Protein AF-A0A2S2R2B5-F1 (afdb_monomer_lite)

Organism: NCBI:txid143950

InterPro domains:
  IPR011701 Major facilitator superfamily [PF07690] (58-185)
  IPR036259 MFS transporter superfamily [G3DSA:1.20.1250.20] (30-190)
  IPR036259 MFS transporter superfamily [SSF103473] (49-190)

Secondary structure (DSSP, 8-state):
--HHHHHHHH-TTTT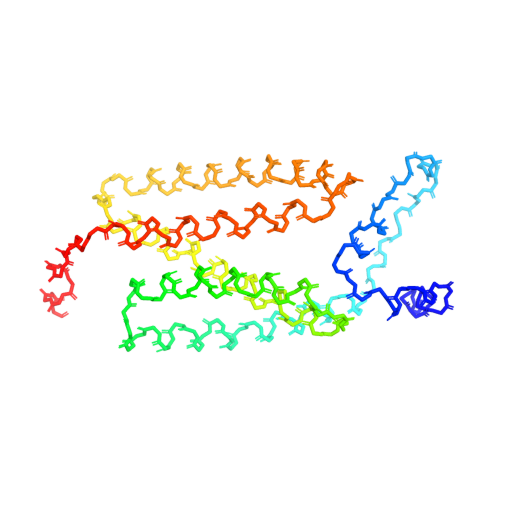S--SHHHHHHTT---GGGTT---------HHHHHHHHHHHHHHHHHHHHHHHHHHHH-HHHHHHHHHHHHHHHHHHHHH---HHHHHHHHHHHHHHHHHHHHHHHHHHHHHS-HHHHHHHHHHHHHHHHHHHHHHHHHHHHHHHH-THHHHHHHHHHHHHHHHHHHHS------SSSSS--

Foldseek 3Di:
DDVVVVCCVVPVVVQQQQAPLSVLVVPPPDPVVPPDPPPDPPDDCVVVVLVVVLVVVLVVVLVVLVVVCVVVDLLVSLLCLLVVLLVLLVVNRVTRHPVVNSNSVSNSVSSVVVSVVSVLVVVLVVDDVVCNVVVVVVVVVVVVVCVVVVVVVQNVCSVPPPVVVSVVSSVVSVVVSVVSVVPPDPPPPDDPPDDD

Sequence (196 aa):
MNRLRWYETTYPSAQNKTTMCEVLSMYKVEPNALADVRCNDDIDGSVYLNILIVGVACLPLCFIVPLYVNKLGLRFFLATCLFGSGLTAVCLYYISSSMEILAFASVFEALSSTGFGLIFCVAVELFPVEYTGLAVAIGSTFGKIGSIVGNVVVGIFIDAYCIVPIVVSCSFLLFSGFLIFTLPKTIRNDSKGNEN

Structure (mmCIF, N/CA/C/O backbone):
data_AF-A0A2S2R2B5-F1
#
_entry.id   AF-A0A2S2R2B5-F1
#
loop_
_atom_site.group_PDB
_atom_site.id
_atom_site.type_symbol
_atom_site.label_atom_id
_atom_site.label_alt_id
_atom_site.label_comp_id
_atom_site.label_asym_id
_atom_site.label_entity_id
_atom_site.label_seq_id
_atom_site.pdbx_PDB_ins_code
_atom_site.Cartn_x
_atom_site.Cartn_y
_atom_site.Cartn_z
_atom_site.occupancy
_atom_site.B_iso_or_equiv
_atom_site.auth_seq_id
_atom_site.auth_comp_id
_atom_site.auth_asym_id
_atom_site.auth_atom_id
_atom_site.pdbx_PDB_model_num
ATOM 1 N N . MET A 1 1 ? -3.432 12.272 -35.563 1.00 43.66 1 MET A N 1
ATOM 2 C CA . MET A 1 1 ? -2.866 10.942 -35.896 1.00 43.66 1 MET A CA 1
ATOM 3 C C . MET A 1 1 ? -2.384 10.315 -34.598 1.00 43.66 1 MET A C 1
ATOM 5 O O . MET A 1 1 ? -1.537 10.918 -33.954 1.00 43.66 1 MET A O 1
ATOM 9 N N . ASN A 1 2 ? -2.963 9.176 -34.195 1.00 36.06 2 ASN A N 1
ATOM 10 C CA . ASN A 1 2 ? -2.746 8.540 -32.885 1.00 36.06 2 ASN A CA 1
ATOM 11 C C . ASN A 1 2 ? -1.265 8.243 -32.637 1.00 36.06 2 ASN A C 1
ATOM 13 O O . ASN A 1 2 ? -0.694 7.324 -33.228 1.00 36.06 2 ASN A O 1
ATOM 17 N N . ARG A 1 3 ? -0.657 9.005 -31.726 1.00 50.97 3 ARG A N 1
ATOM 18 C CA . ARG A 1 3 ? 0.762 8.873 -31.387 1.00 50.97 3 ARG A CA 1
ATOM 19 C C . ARG A 1 3 ? 1.065 7.581 -30.625 1.00 50.97 3 ARG A C 1
ATOM 21 O O . ARG A 1 3 ? 2.170 7.069 -30.744 1.00 50.97 3 ARG A O 1
ATOM 28 N N . LEU A 1 4 ? 0.061 7.029 -29.938 1.00 50.97 4 LEU A N 1
ATOM 29 C CA . LEU A 1 4 ? 0.093 5.708 -29.303 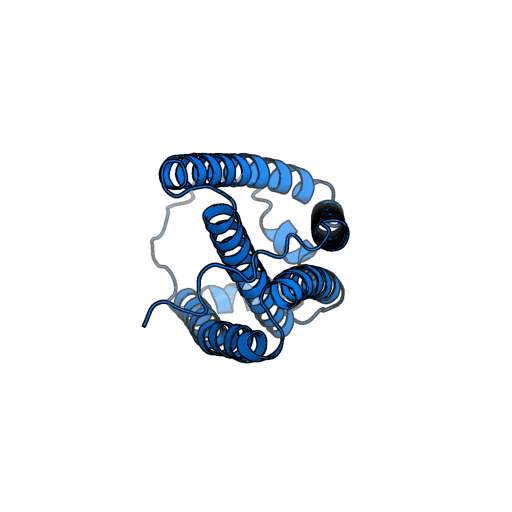1.00 50.97 4 LEU A CA 1
ATOM 30 C C . LEU A 1 4 ? 0.257 4.594 -30.340 1.00 50.97 4 LEU A C 1
ATOM 32 O O . LEU A 1 4 ? 1.154 3.775 -30.210 1.00 50.97 4 LEU A O 1
ATOM 36 N N . ARG A 1 5 ? -0.505 4.649 -31.438 1.00 47.88 5 ARG A N 1
ATOM 37 C CA . ARG A 1 5 ? -0.438 3.638 -32.500 1.00 47.88 5 ARG A CA 1
ATOM 38 C C . ARG A 1 5 ? 0.877 3.695 -33.279 1.00 47.88 5 ARG A C 1
ATOM 40 O O . ARG A 1 5 ? 1.401 2.656 -33.654 1.00 47.88 5 ARG A O 1
ATOM 47 N N . TRP A 1 6 ? 1.432 4.898 -33.470 1.00 53.59 6 TRP A N 1
ATOM 48 C CA . TRP A 1 6 ? 2.832 5.079 -33.878 1.00 53.59 6 TRP A CA 1
ATOM 49 C C . TRP A 1 6 ? 3.718 4.368 -32.867 1.00 53.59 6 TRP A C 1
ATOM 51 O O . TRP A 1 6 ? 4.358 3.399 -33.266 1.00 53.59 6 TRP A O 1
ATOM 61 N N . TYR A 1 7 ? 3.721 4.767 -31.587 1.00 54.69 7 TYR A N 1
ATOM 62 C CA . TYR A 1 7 ? 4.618 4.225 -30.550 1.00 54.69 7 TYR A CA 1
ATOM 63 C C . TYR A 1 7 ? 4.579 2.694 -30.443 1.00 54.69 7 TYR A C 1
ATOM 65 O O . TYR A 1 7 ? 5.633 2.075 -30.320 1.00 54.69 7 TYR A O 1
ATOM 73 N N . GLU A 1 8 ? 3.403 2.085 -30.595 1.00 52.00 8 GLU A N 1
ATOM 74 C CA . GLU A 1 8 ? 3.214 0.631 -30.671 1.00 52.00 8 GLU A CA 1
ATOM 75 C C . GLU A 1 8 ? 3.849 0.001 -31.927 1.00 52.00 8 GLU A C 1
ATOM 77 O O . GLU A 1 8 ? 4.388 -1.099 -31.849 1.00 52.00 8 GLU A O 1
ATOM 82 N N . THR A 1 9 ? 3.831 0.688 -33.078 1.00 51.78 9 THR A N 1
ATOM 83 C CA . THR A 1 9 ? 4.426 0.202 -34.344 1.00 51.78 9 THR A CA 1
ATOM 84 C C . THR A 1 9 ? 5.940 0.390 -34.467 1.00 51.78 9 THR A C 1
ATOM 86 O O . THR A 1 9 ? 6.591 -0.411 -35.132 1.00 51.78 9 THR A O 1
ATOM 89 N N . THR A 1 10 ? 6.527 1.407 -33.834 1.00 49.84 10 THR A N 1
ATOM 90 C CA . THR A 1 10 ? 7.977 1.684 -33.938 1.00 49.84 10 THR A CA 1
ATOM 91 C C . THR A 1 10 ? 8.763 1.130 -32.742 1.00 49.84 10 THR A C 1
ATOM 93 O O . THR A 1 10 ? 9.954 0.862 -32.877 1.00 49.84 10 THR A O 1
ATOM 96 N N . TYR A 1 11 ? 8.115 0.894 -31.592 1.00 48.94 11 TYR A N 1
ATOM 97 C CA . TYR A 1 11 ? 8.682 0.146 -30.464 1.00 48.94 11 TYR A CA 1
ATOM 98 C C . TYR A 1 11 ? 7.884 -1.150 -30.241 1.00 48.94 11 TYR A C 1
ATOM 100 O O . TYR A 1 11 ? 7.071 -1.225 -29.319 1.00 48.94 11 TYR A O 1
ATOM 108 N N . PRO A 1 12 ? 8.135 -2.215 -31.028 1.00 39.12 12 PRO A N 1
ATOM 109 C CA . PRO A 1 12 ? 7.486 -3.518 -30.840 1.00 39.12 12 PRO A CA 1
ATOM 110 C C . PRO A 1 12 ? 7.792 -4.168 -29.476 1.00 39.12 12 PRO A C 1
ATOM 112 O O . PRO A 1 12 ? 7.149 -5.143 -29.098 1.00 39.12 12 PRO A O 1
ATOM 115 N N . SER A 1 13 ? 8.731 -3.618 -28.694 1.00 43.19 13 SER A N 1
ATOM 116 C CA . SER A 1 13 ? 8.948 -4.012 -27.299 1.00 43.19 13 SER A CA 1
ATOM 117 C C . SER A 1 13 ? 7.900 -3.447 -26.333 1.00 43.19 13 SER A C 1
ATOM 119 O O . SER A 1 13 ? 7.776 -3.980 -25.245 1.00 43.19 13 SER A O 1
ATOM 121 N N . ALA A 1 14 ? 7.113 -2.423 -26.687 1.00 45.69 14 ALA A N 1
ATOM 122 C CA . ALA A 1 14 ? 6.073 -1.870 -25.807 1.00 45.69 14 ALA A CA 1
ATOM 123 C C . ALA A 1 14 ? 4.765 -2.681 -25.809 1.00 45.69 14 ALA A C 1
ATOM 125 O O . ALA A 1 14 ? 4.028 -2.649 -24.831 1.00 45.69 14 ALA A O 1
ATOM 126 N N . GLN A 1 15 ? 4.508 -3.448 -26.871 1.00 42.72 15 GLN A N 1
ATOM 127 C CA . GLN A 1 15 ? 3.397 -4.410 -26.948 1.00 42.72 15 GLN A CA 1
ATOM 128 C C . GLN A 1 15 ? 3.714 -5.731 -26.222 1.00 42.72 15 GLN A C 1
ATOM 130 O O . GLN A 1 15 ? 2.808 -6.414 -25.761 1.00 42.72 15 GLN A O 1
ATOM 135 N N . 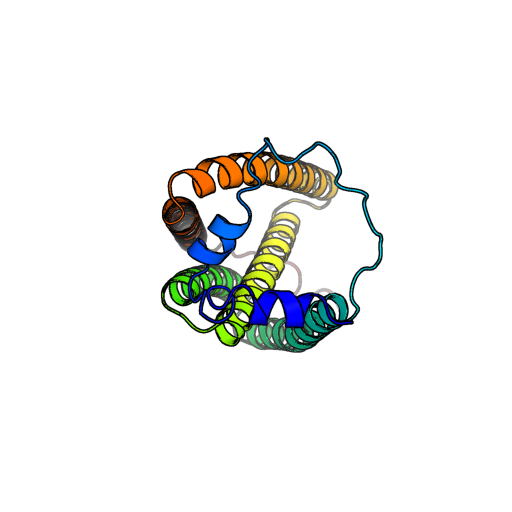ASN A 1 16 ? 5.006 -6.057 -26.086 1.00 45.12 16 ASN A N 1
ATOM 136 C CA . ASN A 1 16 ? 5.532 -7.236 -25.387 1.00 45.12 16 ASN A CA 1
ATOM 137 C C . ASN A 1 16 ? 6.197 -6.885 -24.042 1.00 45.12 16 ASN A C 1
ATOM 139 O O . ASN A 1 16 ? 6.953 -7.690 -23.501 1.00 45.12 16 ASN A O 1
ATOM 143 N N . LYS A 1 17 ? 5.939 -5.691 -23.490 1.00 48.88 17 LYS A N 1
ATOM 144 C CA . LYS A 1 17 ? 6.425 -5.287 -22.161 1.00 48.88 17 LYS A CA 1
ATOM 145 C C . LYS A 1 17 ? 5.517 -5.871 -21.105 1.00 48.88 17 LYS A C 1
ATOM 147 O O . LYS A 1 17 ? 4.596 -5.243 -20.592 1.00 48.88 17 LYS A O 1
ATOM 152 N N . THR A 1 18 ? 5.767 -7.140 -20.859 1.00 52.44 18 THR A N 1
ATOM 153 C CA . THR A 1 18 ? 4.912 -8.007 -20.075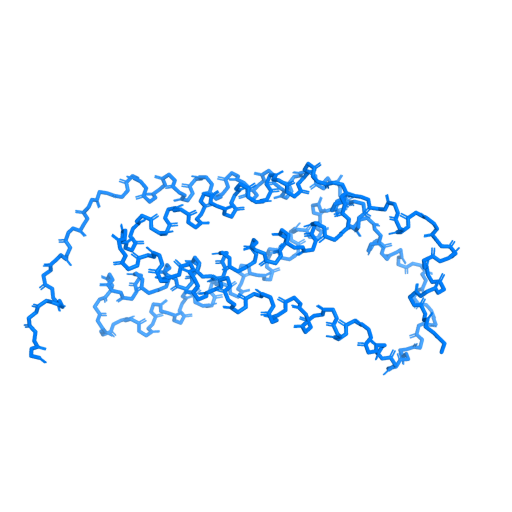 1.00 52.44 18 THR A CA 1
ATOM 154 C C . THR A 1 18 ? 5.115 -7.842 -18.573 1.00 52.44 18 THR A C 1
ATOM 156 O O . THR A 1 18 ? 4.294 -8.313 -17.806 1.00 52.44 18 THR A O 1
ATOM 159 N N . THR A 1 19 ? 6.148 -7.135 -18.106 1.00 57.72 19 THR A N 1
ATOM 160 C CA . THR A 1 19 ? 6.420 -7.011 -16.665 1.00 57.72 19 THR A CA 1
ATOM 161 C C . THR A 1 19 ? 6.346 -5.568 -16.175 1.00 57.72 19 THR A C 1
ATOM 163 O O . THR A 1 19 ? 6.836 -4.645 -16.830 1.00 57.72 19 THR A O 1
ATOM 166 N N . MET A 1 20 ? 5.779 -5.366 -14.975 1.00 59.44 20 MET A N 1
ATOM 167 C CA . MET A 1 20 ? 5.754 -4.061 -14.293 1.00 59.44 20 MET A CA 1
ATOM 168 C C . MET A 1 20 ? 7.151 -3.420 -14.221 1.00 59.44 20 MET A C 1
ATOM 170 O O . MET A 1 20 ? 7.287 -2.214 -14.401 1.00 59.44 20 MET A O 1
ATOM 174 N N . CYS A 1 21 ? 8.199 -4.227 -14.033 1.00 60.72 21 CYS A N 1
ATOM 175 C CA . CYS A 1 21 ? 9.582 -3.753 -14.016 1.00 60.72 21 CYS A CA 1
ATOM 176 C C . CYS A 1 21 ? 10.064 -3.196 -15.347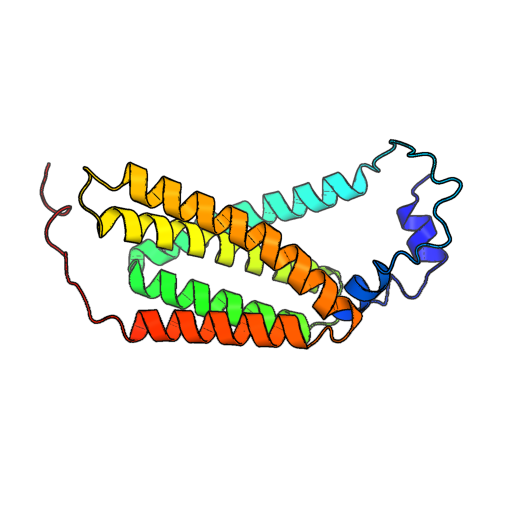 1.00 60.72 21 CYS A C 1
ATOM 178 O O . CYS A 1 21 ? 10.814 -2.221 -15.378 1.00 60.72 21 CYS A O 1
ATOM 180 N N . GLU A 1 22 ? 9.627 -3.791 -16.450 1.00 58.12 22 GLU A N 1
ATOM 181 C CA . GLU A 1 22 ? 10.038 -3.338 -17.764 1.00 58.12 22 GLU A CA 1
ATOM 182 C C . GLU A 1 22 ? 9.282 -2.071 -18.181 1.00 58.12 22 GLU A C 1
ATOM 184 O O . GLU A 1 22 ? 9.875 -1.192 -18.803 1.00 58.12 22 GLU A O 1
ATOM 189 N N . VAL A 1 23 ? 8.026 -1.911 -17.751 1.00 59.81 23 VAL A N 1
ATOM 190 C CA . VAL A 1 23 ? 7.276 -0.649 -17.886 1.00 59.81 23 VAL A CA 1
ATOM 191 C C . VAL A 1 23 ? 7.942 0.476 -17.080 1.00 59.81 23 VAL A C 1
ATOM 193 O O . VAL A 1 23 ? 8.103 1.580 -17.594 1.00 59.81 23 VAL A O 1
ATOM 196 N N . LEU A 1 24 ? 8.412 0.192 -15.860 1.00 58.34 24 LEU A N 1
ATOM 197 C CA . LEU A 1 24 ? 9.125 1.159 -15.012 1.00 58.34 24 LEU A CA 1
ATOM 198 C C . LEU A 1 24 ? 10.500 1.553 -15.583 1.00 58.34 24 LEU A C 1
ATOM 200 O O . LEU A 1 24 ? 10.887 2.716 -15.501 1.00 58.34 24 LEU A O 1
ATOM 204 N N . SER A 1 25 ? 11.211 0.626 -16.237 1.00 52.38 25 SER A N 1
ATOM 205 C CA . SER A 1 25 ? 12.501 0.911 -16.892 1.00 52.38 25 SER A CA 1
ATOM 206 C C . SER A 1 25 ? 12.394 1.836 -18.117 1.00 52.38 25 SER A C 1
ATOM 208 O O . SER A 1 25 ? 13.360 2.510 -18.468 1.00 52.38 25 SER A O 1
ATOM 210 N N . MET A 1 26 ? 11.211 1.927 -18.739 1.00 47.62 26 MET A N 1
ATOM 211 C CA . MET A 1 26 ? 10.947 2.829 -19.873 1.00 47.62 26 MET A CA 1
ATOM 212 C C . MET A 1 26 ? 10.789 4.293 -19.448 1.00 47.62 26 MET A C 1
ATOM 214 O O . MET A 1 26 ? 10.865 5.180 -20.294 1.00 47.62 26 MET A O 1
ATOM 218 N N . TYR A 1 27 ? 10.582 4.557 -18.153 1.00 50.34 27 TYR A N 1
ATOM 219 C CA . TYR A 1 27 ? 10.519 5.910 -17.594 1.00 50.34 27 TYR A CA 1
ATOM 220 C C . TYR A 1 27 ? 11.914 6.497 -17.299 1.00 50.34 27 TYR A C 1
ATOM 222 O O . TYR A 1 27 ? 12.020 7.632 -16.841 1.00 50.34 27 TYR A O 1
ATOM 230 N N . LYS A 1 28 ? 13.009 5.772 -17.578 1.00 41.00 28 LYS A N 1
ATOM 231 C CA . LYS A 1 28 ? 14.372 6.301 -17.439 1.00 41.00 28 LYS A CA 1
ATOM 232 C C . LYS A 1 28 ? 14.609 7.412 -18.469 1.00 41.00 28 LYS A C 1
ATOM 234 O O . LYS A 1 28 ? 15.114 7.182 -19.563 1.00 41.00 28 LYS A O 1
ATOM 239 N N . VAL A 1 29 ? 14.202 8.631 -18.122 1.00 47.81 29 VAL A N 1
ATOM 240 C CA . VAL A 1 29 ? 14.531 9.844 -18.864 1.00 47.81 29 VAL A CA 1
ATOM 241 C C . VAL A 1 29 ? 16.018 10.090 -18.650 1.00 47.81 29 VAL A C 1
ATOM 243 O O . VAL A 1 29 ? 16.449 10.542 -17.591 1.00 47.81 29 VAL A O 1
ATOM 246 N N . GLU A 1 30 ? 16.816 9.743 -19.655 1.00 38.34 30 GLU A N 1
ATOM 247 C CA . GLU A 1 30 ? 18.220 10.122 -19.713 1.00 38.34 30 GLU A CA 1
ATOM 248 C C . GLU A 1 30 ? 18.308 11.664 -19.755 1.00 38.34 30 GLU A C 1
ATOM 250 O O . GLU A 1 30 ? 17.699 12.291 -20.629 1.00 38.34 30 GLU A O 1
ATOM 255 N N . PRO A 1 31 ? 19.031 12.317 -18.824 1.00 47.06 31 PRO A N 1
ATOM 256 C CA . PRO A 1 31 ? 19.002 13.775 -18.652 1.00 47.06 31 PRO A CA 1
ATOM 257 C C . PRO A 1 31 ? 19.639 14.568 -19.809 1.00 47.06 31 PRO A C 1
ATOM 259 O O . PRO A 1 31 ? 19.632 15.796 -19.788 1.00 47.06 31 PRO A O 1
ATOM 262 N N . ASN A 1 32 ? 20.162 13.897 -20.839 1.00 41.62 32 ASN A N 1
ATOM 263 C CA . ASN A 1 32 ? 20.888 14.529 -21.942 1.00 41.62 32 ASN A CA 1
ATOM 264 C C . ASN A 1 32 ? 20.004 14.943 -23.136 1.00 41.62 32 ASN A C 1
ATOM 266 O O . ASN A 1 32 ? 20.516 15.525 -24.087 1.00 41.62 32 ASN A O 1
ATOM 270 N N . ALA A 1 33 ? 18.688 14.697 -23.094 1.00 48.25 33 ALA A N 1
ATOM 271 C CA . ALA A 1 33 ? 17.744 15.101 -24.149 1.00 48.25 33 ALA A CA 1
ATOM 272 C C . ALA A 1 33 ? 16.872 16.327 -23.782 1.00 48.25 33 ALA A C 1
ATOM 274 O O . ALA A 1 33 ? 15.855 16.591 -24.421 1.00 48.25 33 ALA A O 1
ATOM 275 N N . LEU A 1 34 ? 17.256 17.098 -22.758 1.00 50.97 34 LEU A N 1
ATOM 276 C CA . LEU A 1 34 ? 16.493 18.236 -22.218 1.00 50.97 34 LEU A CA 1
ATOM 277 C C . LEU A 1 34 ? 16.777 19.581 -22.920 1.00 50.97 34 LEU A C 1
ATOM 279 O O . LEU A 1 34 ? 16.820 20.617 -22.261 1.00 50.97 34 LEU A O 1
ATOM 283 N N . ALA A 1 35 ? 16.978 19.595 -24.241 1.00 44.09 35 ALA A N 1
ATOM 284 C CA . ALA A 1 35 ? 17.257 20.841 -24.972 1.00 44.09 35 ALA A CA 1
ATOM 285 C C . ALA A 1 35 ? 16.124 21.340 -25.893 1.00 44.09 35 ALA A C 1
ATOM 287 O O . ALA A 1 35 ? 16.167 22.504 -26.278 1.00 44.09 35 ALA A O 1
ATOM 288 N N . ASP A 1 36 ? 15.097 20.541 -26.224 1.00 42.16 36 ASP A N 1
ATOM 289 C CA . ASP A 1 36 ? 13.987 21.020 -27.083 1.00 42.16 36 ASP A CA 1
ATOM 290 C C . ASP A 1 36 ? 12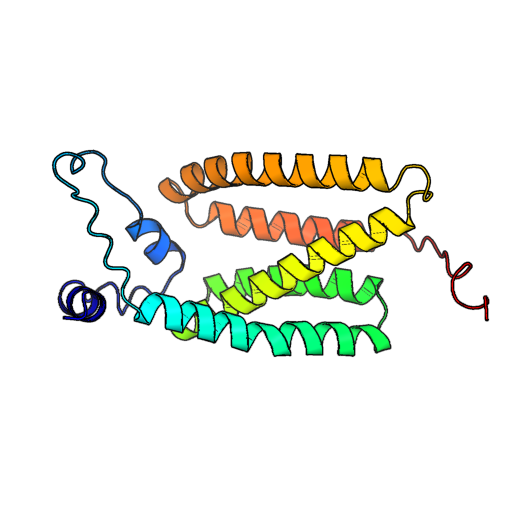.666 20.244 -26.900 1.00 42.16 36 ASP A C 1
ATOM 292 O O . ASP A 1 36 ? 11.985 19.864 -27.853 1.00 42.16 36 ASP A O 1
ATOM 296 N N . VAL A 1 37 ? 12.272 19.963 -25.654 1.00 54.75 37 VAL A N 1
ATOM 297 C CA . VAL A 1 37 ? 10.911 19.466 -25.395 1.00 54.75 37 VAL A CA 1
ATOM 298 C C . VAL A 1 37 ? 9.972 20.667 -25.310 1.00 54.75 37 VAL A C 1
ATOM 300 O O . VAL A 1 37 ? 9.668 21.179 -24.236 1.00 54.75 37 VAL A O 1
ATOM 303 N N . ARG A 1 38 ? 9.502 21.136 -26.469 1.00 43.84 38 ARG A N 1
ATOM 304 C CA . ARG A 1 38 ? 8.264 21.921 -26.558 1.00 43.84 38 ARG A CA 1
ATOM 305 C C . ARG A 1 38 ? 7.128 21.066 -25.982 1.00 43.84 38 ARG A C 1
ATOM 307 O O . ARG A 1 38 ? 6.767 20.051 -26.578 1.00 43.84 38 ARG A O 1
ATOM 314 N N . CYS A 1 39 ? 6.573 21.457 -24.833 1.00 47.09 39 CYS A N 1
ATOM 315 C CA . CYS A 1 39 ? 5.344 20.864 -24.306 1.00 47.09 39 CYS A CA 1
ATOM 316 C C . CYS A 1 39 ? 4.215 21.119 -25.311 1.00 47.09 39 CYS A C 1
ATOM 318 O O . CYS A 1 39 ? 3.735 22.242 -25.436 1.00 47.09 39 CYS A O 1
ATOM 320 N N . ASN A 1 40 ? 3.852 20.098 -26.083 1.00 46.12 40 ASN A N 1
ATOM 321 C CA . ASN A 1 40 ? 2.668 20.133 -26.928 1.00 46.12 40 ASN A CA 1
ATOM 322 C C . ASN A 1 40 ? 1.501 19.573 -26.106 1.00 46.12 40 ASN A C 1
ATOM 324 O O . ASN A 1 40 ? 1.455 18.368 -25.865 1.00 46.12 40 ASN A O 1
ATOM 328 N N . ASP A 1 41 ? 0.597 20.452 -25.670 1.00 51.00 41 ASP A N 1
ATOM 329 C CA . ASP A 1 41 ? -0.576 20.191 -24.812 1.00 51.00 41 ASP A CA 1
ATOM 330 C C . ASP A 1 41 ? -1.717 19.405 -25.505 1.00 51.00 41 ASP A C 1
ATOM 332 O O . ASP A 1 41 ? -2.890 19.556 -25.173 1.00 51.00 41 ASP A O 1
ATOM 336 N N . ASP A 1 42 ? -1.406 18.536 -26.468 1.00 47.22 42 ASP A N 1
ATOM 337 C CA . ASP A 1 42 ? -2.397 17.631 -27.065 1.00 47.22 42 ASP A CA 1
ATOM 338 C C . ASP A 1 42 ? -2.382 16.297 -26.312 1.00 47.22 42 ASP A C 1
ATOM 340 O O . ASP A 1 42 ? -1.699 15.335 -26.683 1.00 47.22 42 ASP A O 1
ATOM 344 N N . ILE A 1 43 ? -3.124 16.256 -25.203 1.00 50.38 43 ILE A N 1
ATOM 345 C CA . ILE A 1 43 ? -3.401 15.020 -24.469 1.00 50.38 43 ILE A CA 1
ATOM 346 C C . ILE A 1 43 ? -4.409 14.196 -25.282 1.00 50.38 43 ILE A C 1
ATOM 348 O O . ILE A 1 43 ? -5.583 14.544 -25.395 1.00 50.38 43 ILE A O 1
ATOM 352 N N . ASP A 1 44 ? -3.934 13.089 -25.856 1.00 54.44 44 ASP A N 1
ATOM 353 C CA . ASP A 1 44 ? -4.732 12.154 -26.653 1.00 54.44 44 ASP A CA 1
ATOM 354 C C . ASP A 1 44 ? -5.875 11.550 -25.812 1.00 54.44 44 ASP A C 1
ATOM 356 O O . ASP A 1 44 ? -5.658 10.964 -24.745 1.00 54.44 44 ASP A O 1
ATOM 360 N N . GLY A 1 45 ? -7.112 11.680 -26.303 1.00 59.78 45 GLY A N 1
ATOM 361 C CA . GLY A 1 45 ? -8.321 11.242 -25.599 1.00 59.78 45 GLY A CA 1
ATOM 362 C C . GLY A 1 45 ? -8.359 9.746 -25.259 1.00 59.78 45 GLY A C 1
ATOM 363 O O . GLY A 1 45 ? -9.128 9.343 -24.387 1.00 59.78 45 GLY A O 1
ATOM 364 N N . SER A 1 46 ? -7.512 8.911 -25.873 1.00 57.16 46 SER A N 1
ATOM 365 C CA . SER A 1 46 ? -7.446 7.480 -25.561 1.00 57.16 46 SER A CA 1
ATOM 366 C C . SER A 1 46 ? -6.874 7.202 -24.166 1.00 57.16 46 SER A C 1
ATOM 368 O O . SER A 1 46 ? -7.276 6.228 -23.532 1.00 57.16 46 SER A O 1
ATOM 370 N N . VAL A 1 47 ? -5.990 8.064 -23.647 1.00 62.16 47 VAL A N 1
ATOM 371 C CA . VAL A 1 47 ? -5.482 7.946 -22.265 1.00 62.16 47 VAL A CA 1
ATOM 372 C C . VAL A 1 47 ? -6.600 8.258 -21.274 1.00 62.16 47 VAL A C 1
ATOM 374 O O . VAL A 1 47 ? -6.797 7.532 -20.300 1.00 62.16 47 VAL A O 1
ATOM 377 N N . TYR A 1 48 ? -7.390 9.291 -21.573 1.00 68.00 48 TYR A N 1
ATOM 378 C CA . TYR A 1 48 ? -8.544 9.672 -20.768 1.00 68.00 48 TYR A CA 1
ATOM 379 C C . TYR A 1 48 ? -9.612 8.572 -20.745 1.00 68.00 48 TYR A C 1
ATOM 381 O O . TYR A 1 48 ? -10.121 8.234 -19.679 1.00 68.00 48 TYR A O 1
ATOM 389 N N . LEU A 1 49 ? -9.902 7.953 -21.896 1.00 75.31 49 LEU A N 1
ATOM 390 C CA . LEU A 1 49 ? -10.835 6.828 -21.971 1.00 75.31 49 LEU A CA 1
ATOM 391 C C . LEU A 1 49 ? -10.356 5.616 -21.172 1.00 75.31 49 LEU A C 1
ATOM 393 O O . LEU A 1 49 ? -11.171 4.987 -20.505 1.00 75.31 49 LEU A O 1
ATOM 397 N N . ASN A 1 50 ? -9.057 5.308 -21.177 1.00 70.06 50 ASN A N 1
ATOM 398 C CA . ASN A 1 50 ? -8.533 4.187 -20.396 1.00 70.06 50 ASN A CA 1
ATOM 399 C C . ASN A 1 50 ? -8.682 4.428 -18.884 1.00 70.06 50 ASN A C 1
ATOM 401 O O . ASN A 1 50 ? -9.130 3.543 -18.159 1.00 70.06 50 ASN A O 1
ATOM 405 N N . ILE A 1 51 ? -8.384 5.645 -18.417 1.00 76.50 51 ILE A N 1
ATOM 406 C CA . ILE A 1 51 ? -8.581 6.043 -17.013 1.00 76.50 51 ILE A CA 1
ATOM 407 C C . ILE A 1 51 ? -10.069 5.999 -16.644 1.00 76.50 51 ILE A C 1
ATOM 409 O O . ILE A 1 51 ? -10.425 5.520 -15.570 1.00 76.50 51 ILE A O 1
ATOM 413 N N . LEU A 1 52 ? -10.948 6.449 -17.544 1.00 82.44 52 LEU A N 1
ATOM 414 C CA . LEU A 1 52 ? -12.395 6.427 -17.336 1.00 82.44 52 LEU A CA 1
ATOM 415 C C . LEU A 1 52 ? -12.921 4.990 -17.235 1.00 82.44 52 LEU A C 1
ATOM 417 O O . LEU A 1 52 ? -13.687 4.691 -16.324 1.00 82.44 52 LEU A O 1
ATOM 421 N N . ILE A 1 53 ? -12.478 4.088 -18.114 1.00 78.56 53 ILE A N 1
ATOM 422 C CA . ILE A 1 53 ? -12.862 2.669 -18.090 1.00 78.56 53 ILE A CA 1
ATOM 423 C C . ILE A 1 53 ? -12.395 2.003 -16.792 1.00 78.56 53 ILE A C 1
ATOM 425 O O . ILE A 1 53 ? -13.190 1.329 -16.138 1.00 78.56 53 ILE A O 1
ATOM 429 N N . VAL A 1 54 ? -11.142 2.228 -16.379 1.00 76.38 54 VAL A N 1
ATOM 430 C CA . VAL A 1 54 ? -10.605 1.710 -15.109 1.00 76.38 54 VAL A CA 1
ATOM 431 C C . VAL A 1 54 ? -11.378 2.275 -13.914 1.00 76.38 54 VAL A C 1
ATOM 433 O O . VAL A 1 54 ? -11.756 1.528 -13.011 1.00 76.38 54 VAL A O 1
ATOM 436 N N . GLY A 1 55 ? -11.689 3.573 -13.930 1.00 79.06 55 GLY A N 1
ATOM 437 C CA . GLY A 1 55 ? -12.482 4.228 -12.893 1.00 79.06 55 GLY A CA 1
ATOM 438 C C . GLY A 1 55 ? -13.891 3.645 -12.777 1.00 79.06 55 GLY A C 1
ATOM 439 O O . GLY A 1 55 ? -14.322 3.295 -11.680 1.00 79.06 55 GLY A O 1
ATOM 440 N N . VAL A 1 56 ? -14.593 3.467 -13.900 1.00 85.12 56 VAL A N 1
ATOM 441 C CA . VAL A 1 56 ? -15.940 2.872 -13.931 1.00 85.12 56 VAL A CA 1
ATOM 442 C C . VAL A 1 56 ? -15.912 1.407 -13.499 1.00 85.12 56 VAL A C 1
ATOM 444 O O . VAL A 1 56 ? -16.808 0.984 -12.773 1.00 85.12 56 VAL A O 1
ATOM 447 N N . ALA A 1 57 ? -14.886 0.643 -13.882 1.00 80.00 57 ALA A N 1
ATOM 448 C CA . ALA A 1 57 ? -14.715 -0.742 -13.447 1.00 80.00 57 ALA A CA 1
ATOM 449 C C . ALA A 1 57 ? -14.461 -0.852 -11.934 1.00 80.00 57 ALA A C 1
ATOM 451 O O . ALA A 1 57 ? -14.917 -1.804 -11.303 1.00 80.00 57 ALA A O 1
ATOM 452 N N . CYS A 1 58 ? -13.798 0.141 -11.339 1.00 78.69 58 CYS A N 1
ATOM 453 C CA . CYS A 1 58 ? -13.498 0.204 -9.910 1.00 78.69 58 CYS A CA 1
ATOM 454 C C . CYS A 1 58 ? -14.743 0.456 -9.036 1.00 78.69 58 CYS A C 1
ATOM 456 O O . CYS A 1 58 ? -14.838 -0.073 -7.929 1.00 78.69 58 CYS A O 1
ATOM 458 N N . LEU A 1 59 ? -15.739 1.201 -9.531 1.00 84.56 59 LEU A N 1
ATOM 459 C CA . LEU A 1 59 ? -16.969 1.515 -8.785 1.00 84.56 59 LEU A CA 1
ATOM 460 C C . LEU A 1 59 ? -17.738 0.279 -8.267 1.00 84.56 59 LEU A C 1
ATOM 462 O O . LEU A 1 59 ? -18.012 0.222 -7.065 1.00 84.56 59 LEU A O 1
ATOM 466 N N . PRO A 1 60 ? -18.093 -0.723 -9.101 1.00 82.69 60 PRO A N 1
ATOM 467 C CA . PRO A 1 60 ? -18.813 -1.902 -8.627 1.00 82.69 60 PRO A CA 1
ATOM 468 C C . PRO A 1 60 ? -17.964 -2.756 -7.683 1.00 82.69 60 PRO A C 1
ATOM 470 O O . PRO A 1 60 ? -18.498 -3.282 -6.708 1.00 82.69 60 PRO A O 1
ATOM 473 N N . LEU A 1 61 ? -16.651 -2.857 -7.924 1.00 76.00 61 LEU A N 1
ATOM 474 C CA . LEU A 1 61 ? -15.713 -3.564 -7.044 1.00 76.00 61 LEU A CA 1
ATOM 475 C C . LEU A 1 61 ? -15.717 -2.929 -5.648 1.00 76.00 61 LEU A C 1
ATOM 477 O O . LEU A 1 61 ? -15.953 -3.615 -4.655 1.00 76.00 61 LEU A O 1
ATOM 481 N N . CYS A 1 62 ? -15.572 -1.606 -5.584 1.00 78.25 62 CYS A N 1
ATOM 482 C CA . CYS A 1 62 ? -15.621 -0.837 -4.344 1.00 78.25 62 CYS A CA 1
ATOM 483 C C . CYS A 1 62 ? -16.975 -0.900 -3.627 1.00 78.25 62 CYS A C 1
ATOM 485 O O . CYS A 1 62 ? -17.016 -0.631 -2.434 1.00 78.25 62 CYS A O 1
ATOM 487 N N . PHE A 1 63 ? -18.074 -1.239 -4.309 1.00 83.94 63 PHE A N 1
ATOM 488 C CA . PHE A 1 63 ? -19.401 -1.368 -3.695 1.00 83.94 63 PHE A CA 1
ATOM 489 C C . PHE A 1 63 ? -19.696 -2.796 -3.208 1.00 83.94 63 PHE A C 1
ATOM 491 O O . PHE A 1 63 ? -20.233 -2.994 -2.119 1.00 83.94 63 PHE A O 1
ATOM 498 N N . ILE A 1 64 ? -19.302 -3.806 -3.988 1.00 82.06 64 ILE A N 1
ATOM 499 C CA . ILE A 1 64 ? -19.481 -5.231 -3.664 1.00 82.06 64 ILE A CA 1
ATOM 500 C C . ILE A 1 64 ? -18.659 -5.627 -2.437 1.00 82.06 64 ILE A C 1
ATOM 502 O O . ILE A 1 64 ? -19.152 -6.335 -1.559 1.00 82.06 64 ILE A O 1
ATOM 506 N N . VAL A 1 65 ? -17.418 -5.146 -2.369 1.00 76.50 65 VAL A N 1
ATOM 507 C CA . VAL A 1 65 ? -16.458 -5.440 -1.301 1.00 76.50 65 VAL A CA 1
ATOM 508 C C . VAL A 1 65 ? -17.020 -5.063 0.089 1.00 76.50 65 VAL A C 1
ATOM 510 O O . VAL A 1 65 ? -17.065 -5.937 0.961 1.00 76.50 65 VAL A O 1
ATOM 513 N N . PRO A 1 66 ? -17.566 -3.851 0.318 1.00 72.06 66 PRO A N 1
ATOM 514 C CA . PRO A 1 66 ? -18.208 -3.511 1.582 1.00 72.06 66 PRO A CA 1
ATOM 515 C C . PRO A 1 66 ? -19.600 -4.143 1.785 1.00 72.06 66 PRO A C 1
ATOM 517 O O . PRO A 1 66 ? -19.995 -4.436 2.913 1.00 72.06 66 PRO A O 1
ATOM 520 N N . LEU A 1 67 ? -20.352 -4.445 0.725 1.00 78.00 67 LEU A N 1
ATOM 521 C CA . LEU A 1 67 ? -21.595 -5.214 0.879 1.00 78.00 67 LEU A CA 1
ATOM 522 C C . LEU A 1 67 ? -21.329 -6.601 1.483 1.00 78.00 67 LEU A C 1
ATOM 524 O O . LEU A 1 67 ? -22.083 -7.073 2.336 1.00 78.00 67 LEU A O 1
ATOM 528 N N . TYR A 1 68 ? -20.220 -7.225 1.084 1.00 69.31 68 TYR A N 1
ATOM 529 C CA . TYR A 1 68 ? -19.762 -8.489 1.651 1.00 69.31 68 TYR A CA 1
ATOM 530 C C . TYR A 1 68 ? -19.242 -8.333 3.093 1.00 69.31 68 TYR A C 1
ATOM 532 O O . TYR A 1 68 ? -19.433 -9.249 3.900 1.00 69.31 68 TYR A O 1
ATOM 540 N N . VAL A 1 69 ? -18.666 -7.173 3.473 1.00 69.19 69 VAL A N 1
ATOM 541 C CA . VAL A 1 69 ? -18.242 -6.936 4.872 1.00 69.19 69 VAL A CA 1
ATOM 542 C C . VAL A 1 69 ? -19.405 -6.939 5.848 1.00 69.19 69 VAL A C 1
ATOM 544 O O . VAL A 1 69 ? -19.249 -7.453 6.957 1.00 69.19 69 VAL A O 1
ATOM 547 N N . ASN A 1 70 ? -20.574 -6.426 5.452 1.00 67.44 70 ASN A N 1
ATOM 548 C CA . ASN A 1 70 ? -21.720 -6.317 6.358 1.00 67.44 70 ASN A CA 1
ATOM 549 C C . ASN A 1 70 ? -22.162 -7.669 6.940 1.00 67.44 70 ASN A C 1
ATOM 551 O O . ASN A 1 70 ? -22.799 -7.698 7.989 1.00 67.44 70 ASN A O 1
ATOM 555 N N . LYS A 1 71 ? -21.788 -8.795 6.314 1.00 69.44 71 LYS A N 1
ATOM 556 C CA . LYS A 1 71 ? -22.009 -10.136 6.873 1.00 69.44 71 LYS A CA 1
ATOM 557 C C . LYS A 1 71 ? -20.864 -10.683 7.733 1.00 69.44 71 LYS A C 1
ATOM 559 O O . LYS A 1 71 ? -21.113 -11.576 8.535 1.00 69.44 71 LYS A O 1
ATOM 564 N N . LEU A 1 72 ? -19.630 -10.205 7.558 1.00 62.66 72 LEU A N 1
ATOM 565 C CA . LEU A 1 72 ? -18.405 -10.840 8.078 1.00 62.66 72 LEU A CA 1
ATOM 566 C C . LEU A 1 72 ? -17.677 -10.011 9.156 1.00 62.66 72 LEU A C 1
ATOM 568 O O . LEU A 1 72 ? -16.844 -10.546 9.887 1.00 62.66 72 LEU A O 1
ATOM 572 N N . GLY A 1 73 ? -18.029 -8.731 9.311 1.00 72.69 73 GLY A N 1
ATOM 573 C CA . GLY A 1 73 ? -17.516 -7.841 10.356 1.00 72.69 73 GLY A CA 1
ATOM 574 C C . GLY A 1 73 ? -16.258 -7.051 9.964 1.00 72.69 73 GLY A C 1
ATOM 575 O O . GLY A 1 73 ? -15.405 -7.510 9.205 1.00 72.69 73 GLY A O 1
ATOM 576 N N . LEU A 1 74 ? -16.124 -5.847 10.537 1.00 74.62 74 LEU A N 1
ATOM 577 C CA . LEU A 1 74 ? -15.114 -4.834 10.179 1.00 74.62 74 LEU A CA 1
ATOM 578 C C . LEU A 1 74 ? -13.658 -5.324 10.293 1.00 74.62 74 LEU A C 1
ATOM 580 O O . LEU A 1 74 ? -12.821 -5.027 9.445 1.00 74.62 74 LEU A O 1
ATOM 584 N N . ARG A 1 75 ? -13.351 -6.109 11.331 1.00 75.94 75 ARG A N 1
ATOM 585 C CA . ARG A 1 75 ? -11.996 -6.631 11.594 1.00 75.94 75 ARG A CA 1
ATOM 586 C C . ARG A 1 75 ? -11.551 -7.646 10.548 1.00 75.94 75 ARG A C 1
ATOM 588 O O . ARG A 1 75 ? -10.409 -7.611 10.101 1.00 75.94 75 ARG A O 1
ATOM 595 N N . PHE A 1 76 ? -12.462 -8.546 10.182 1.00 80.25 76 PHE A N 1
ATOM 596 C CA . PHE A 1 76 ? -12.190 -9.587 9.198 1.00 80.25 76 PHE A CA 1
ATOM 597 C C . PHE A 1 76 ? -11.923 -8.956 7.838 1.00 80.25 76 PHE A C 1
ATOM 599 O O . PHE A 1 76 ? -10.966 -9.302 7.163 1.00 80.25 76 PHE A O 1
ATOM 606 N N . PHE A 1 77 ? -12.710 -7.942 7.501 1.00 84.12 77 PHE A N 1
ATOM 607 C CA . PHE A 1 77 ? -12.551 -7.185 6.276 1.00 84.12 77 PHE A CA 1
ATOM 608 C C . PHE A 1 77 ? -11.241 -6.418 6.187 1.00 84.12 77 PHE A C 1
ATOM 610 O O . PHE A 1 77 ? -10.576 -6.493 5.162 1.00 84.12 77 PHE A O 1
ATOM 617 N N . LEU A 1 78 ? -10.823 -5.746 7.260 1.00 84.94 78 LEU A N 1
ATOM 618 C CA . LEU A 1 78 ? -9.553 -5.023 7.268 1.00 84.94 78 LEU A CA 1
ATOM 619 C C . LEU A 1 78 ? -8.367 -5.987 7.075 1.00 84.94 78 LEU A C 1
ATOM 621 O O . LEU A 1 78 ? -7.476 -5.713 6.273 1.00 84.94 78 LEU A O 1
ATOM 625 N N . ALA A 1 79 ? -8.405 -7.161 7.718 1.00 85.44 79 ALA A N 1
ATOM 626 C CA . ALA A 1 79 ? -7.416 -8.214 7.496 1.00 85.44 79 ALA A CA 1
ATOM 627 C C . ALA A 1 79 ? -7.462 -8.756 6.055 1.00 85.44 79 ALA A C 1
ATOM 629 O O . ALA A 1 79 ? -6.429 -8.822 5.391 1.00 85.44 79 ALA A O 1
ATOM 630 N N . THR A 1 80 ? -8.644 -9.096 5.535 1.00 85.31 80 THR A N 1
ATOM 631 C CA . THR A 1 80 ? -8.803 -9.614 4.168 1.00 85.31 80 THR A CA 1
ATOM 632 C C . THR A 1 80 ? -8.391 -8.594 3.107 1.00 85.31 80 THR A C 1
ATOM 634 O O . THR A 1 80 ? -7.804 -8.995 2.111 1.00 85.31 80 THR A O 1
ATOM 637 N N . CYS A 1 81 ? -8.613 -7.294 3.313 1.00 87.31 81 CYS A N 1
ATOM 638 C CA . CYS A 1 81 ? -8.156 -6.250 2.393 1.00 87.31 81 CYS A CA 1
ATOM 639 C C . CYS A 1 81 ? -6.626 -6.150 2.349 1.00 87.31 81 CYS A C 1
ATOM 641 O O . CYS A 1 81 ? -6.073 -6.025 1.263 1.00 87.31 81 CYS A O 1
ATOM 643 N N . LEU A 1 82 ? -5.937 -6.252 3.493 1.00 87.62 82 LEU A N 1
ATOM 644 C CA . LEU A 1 82 ? -4.468 -6.210 3.551 1.00 87.62 82 LEU A CA 1
ATOM 645 C C . LEU A 1 82 ? -3.815 -7.473 2.985 1.00 87.62 82 LEU A C 1
ATOM 647 O O . LEU A 1 82 ? -2.825 -7.395 2.259 1.00 87.62 82 LEU A O 1
ATOM 651 N N . PHE A 1 83 ? -4.379 -8.644 3.285 1.00 88.19 83 PHE A N 1
ATOM 652 C CA . PHE A 1 83 ? -3.933 -9.892 2.667 1.00 88.19 83 PHE A CA 1
ATOM 653 C C . PHE A 1 83 ? -4.262 -9.924 1.172 1.00 88.19 83 PHE A C 1
ATOM 655 O O . PHE A 1 83 ? -3.440 -10.369 0.376 1.00 88.19 83 PHE A O 1
ATOM 662 N N . GLY A 1 84 ? -5.435 -9.424 0.785 1.00 87.62 84 GLY A N 1
ATOM 663 C CA . GLY A 1 84 ? -5.879 -9.329 -0.600 1.00 87.62 84 GLY A CA 1
ATOM 664 C C . GLY A 1 84 ? -4.988 -8.407 -1.422 1.00 87.62 84 GLY A C 1
ATOM 665 O O . GLY A 1 84 ? -4.520 -8.819 -2.479 1.00 87.62 84 GLY A O 1
ATOM 666 N N . SER A 1 85 ? -4.671 -7.210 -0.919 1.00 88.81 85 SER A N 1
ATOM 667 C CA . SER A 1 85 ? -3.760 -6.287 -1.601 1.00 88.81 85 SER A CA 1
ATOM 668 C C . SER A 1 85 ? -2.352 -6.881 -1.722 1.00 88.81 85 SER A C 1
ATOM 670 O O . SER A 1 85 ? -1.782 -6.885 -2.813 1.00 88.81 85 SER A O 1
ATOM 672 N N . GLY A 1 86 ? -1.829 -7.501 -0.659 1.00 86.25 86 GLY A N 1
ATOM 673 C CA . GLY A 1 86 ? -0.548 -8.213 -0.703 1.00 86.25 86 GLY A CA 1
ATOM 674 C C . GLY A 1 86 ? -0.530 -9.343 -1.737 1.00 86.25 86 GLY A C 1
ATOM 675 O O . GLY A 1 86 ? 0.404 -9.441 -2.530 1.00 86.25 86 GLY A O 1
ATOM 676 N N . LEU A 1 87 ? -1.589 -10.154 -1.794 1.00 87.75 87 LEU A N 1
ATOM 677 C CA . LEU A 1 87 ? -1.703 -11.243 -2.763 1.00 87.75 87 LEU A CA 1
ATOM 678 C C . LEU A 1 87 ? -1.783 -10.712 -4.198 1.00 87.75 87 LEU A C 1
ATOM 680 O O . LEU A 1 87 ? -1.079 -11.214 -5.069 1.00 87.75 87 LEU A O 1
ATOM 684 N N . THR A 1 88 ? -2.572 -9.662 -4.440 1.00 85.44 88 THR A N 1
ATOM 685 C CA . THR A 1 88 ? -2.657 -9.040 -5.771 1.00 85.44 88 THR A CA 1
ATOM 686 C C . THR A 1 88 ? -1.325 -8.445 -6.226 1.00 85.44 88 THR A C 1
ATOM 688 O O . THR A 1 88 ? -1.001 -8.551 -7.406 1.00 85.44 88 THR A O 1
ATOM 691 N N . ALA A 1 89 ? -0.507 -7.910 -5.311 1.00 82.94 89 ALA A N 1
ATOM 692 C CA . ALA A 1 89 ? 0.837 -7.425 -5.625 1.00 82.94 89 ALA A CA 1
ATOM 693 C C . ALA A 1 89 ? 1.792 -8.562 -6.040 1.00 82.94 89 ALA A C 1
ATOM 695 O O . ALA A 1 89 ? 2.580 -8.400 -6.970 1.00 82.94 89 ALA A O 1
ATOM 696 N N . VAL A 1 90 ? 1.687 -9.738 -5.411 1.00 83.62 90 VAL A N 1
ATOM 697 C CA . VAL A 1 90 ? 2.447 -10.934 -5.817 1.00 83.62 90 VAL A CA 1
ATOM 698 C C . VAL A 1 90 ? 1.945 -11.479 -7.157 1.00 83.62 90 VAL A C 1
ATOM 700 O O . VAL A 1 90 ? 2.747 -11.849 -8.012 1.00 83.62 90 VAL A O 1
ATOM 703 N N . CYS A 1 91 ? 0.630 -11.491 -7.386 1.00 83.69 91 CYS A N 1
ATOM 704 C CA . CYS A 1 91 ? 0.053 -11.898 -8.669 1.00 83.69 91 CYS A CA 1
ATOM 705 C C . CYS A 1 91 ? 0.501 -10.977 -9.814 1.00 83.69 91 CYS A C 1
ATOM 707 O O . CYS A 1 91 ? 0.846 -11.470 -10.886 1.00 83.69 91 CYS A O 1
ATOM 709 N N . LEU A 1 92 ? 0.575 -9.665 -9.569 1.00 78.12 92 LEU A N 1
ATOM 710 C CA . LEU A 1 92 ? 1.082 -8.678 -10.529 1.00 78.12 92 LEU A CA 1
ATOM 711 C C . LEU A 1 92 ? 2.524 -8.944 -10.969 1.00 78.12 92 LEU A C 1
ATOM 713 O O . LEU A 1 92 ? 2.883 -8.601 -12.090 1.00 78.12 92 LEU A O 1
ATOM 717 N N . TYR A 1 93 ? 3.343 -9.566 -10.118 1.00 74.69 93 TYR A N 1
ATOM 718 C CA . TYR A 1 93 ? 4.703 -9.963 -10.481 1.00 74.69 93 TYR A CA 1
ATOM 719 C C . TYR A 1 93 ? 4.734 -11.151 -11.455 1.00 74.69 93 TYR A C 1
ATOM 721 O O . TYR A 1 93 ? 5.624 -11.237 -12.297 1.00 74.69 93 TYR A O 1
ATOM 729 N N . TYR A 1 94 ? 3.778 -12.075 -11.344 1.00 75.44 94 TYR A N 1
ATOM 730 C CA . TYR A 1 94 ? 3.754 -13.301 -12.147 1.00 75.44 94 TYR A CA 1
ATOM 731 C C . TYR A 1 94 ? 3.063 -13.114 -13.506 1.00 75.44 94 TYR A C 1
ATOM 733 O O . TYR A 1 94 ? 3.335 -13.841 -14.462 1.00 75.44 94 TYR A O 1
ATOM 741 N N . ILE A 1 95 ? 2.148 -12.150 -13.593 1.00 69.62 95 ILE A N 1
ATOM 742 C CA . ILE A 1 95 ? 1.329 -11.911 -14.780 1.00 69.62 95 ILE A CA 1
ATOM 743 C C . ILE A 1 95 ? 2.124 -11.135 -15.826 1.00 69.62 95 ILE A C 1
ATOM 745 O O . ILE A 1 95 ? 2.723 -10.104 -15.543 1.00 69.62 95 ILE A O 1
ATOM 749 N N . SER A 1 96 ? 2.081 -11.649 -17.056 1.00 62.28 96 SER A N 1
ATOM 750 C CA . SER A 1 96 ? 2.790 -11.105 -18.215 1.00 62.28 96 SER A CA 1
ATOM 751 C C . SER A 1 96 ? 1.886 -10.331 -19.193 1.00 62.28 96 SER A C 1
ATOM 753 O O . SER A 1 96 ? 2.347 -9.795 -20.188 1.00 62.28 96 SER A O 1
ATOM 755 N N . SER A 1 97 ? 0.576 -10.274 -18.975 1.00 70.38 97 SER A N 1
ATOM 756 C CA . SER A 1 97 ? -0.361 -9.690 -19.945 1.00 70.38 97 SER A CA 1
ATOM 757 C C . SER A 1 97 ? -0.731 -8.251 -19.581 1.00 70.38 97 SER A C 1
ATOM 759 O O . SER A 1 97 ? -1.164 -7.989 -18.459 1.00 70.38 97 SER A O 1
ATOM 761 N N . SER A 1 98 ? -0.615 -7.309 -20.522 1.00 66.44 98 SER A N 1
ATOM 762 C CA . SER A 1 98 ? -0.828 -5.872 -20.274 1.00 66.44 98 SER A CA 1
ATOM 763 C C . SER A 1 98 ? -2.232 -5.543 -19.752 1.00 66.44 98 SER A C 1
ATOM 765 O O . SER A 1 98 ? -2.369 -4.759 -18.815 1.00 66.44 98 SER A O 1
ATOM 767 N N . MET A 1 99 ? -3.274 -6.170 -20.311 1.00 71.25 99 MET A N 1
ATOM 768 C CA . MET A 1 99 ? -4.666 -5.955 -19.882 1.00 71.25 99 MET A CA 1
ATOM 769 C C . MET A 1 99 ? -4.927 -6.505 -18.478 1.00 71.25 99 MET A C 1
ATOM 771 O O . MET A 1 99 ? -5.645 -5.895 -17.687 1.00 71.25 99 MET A O 1
ATOM 775 N N . GLU A 1 100 ? -4.318 -7.644 -18.156 1.00 74.88 100 GLU A N 1
ATOM 776 C CA . GLU A 1 100 ? -4.449 -8.259 -16.839 1.00 74.88 100 GLU A CA 1
ATOM 777 C C . GLU A 1 100 ? -3.702 -7.431 -15.789 1.00 74.88 100 GLU A C 1
ATOM 779 O O . GLU A 1 100 ? -4.255 -7.162 -14.730 1.00 74.88 100 GLU A O 1
ATOM 784 N N . ILE A 1 101 ? -2.506 -6.922 -16.098 1.00 77.88 101 ILE A N 1
ATOM 785 C CA . ILE A 1 101 ? -1.748 -6.039 -15.196 1.00 77.88 101 ILE A CA 1
ATOM 786 C C . ILE A 1 101 ? -2.557 -4.790 -14.838 1.00 77.88 101 ILE A C 1
ATOM 788 O O . ILE A 1 101 ? -2.642 -4.436 -13.666 1.00 77.88 101 ILE A O 1
ATOM 792 N N . LEU A 1 102 ? -3.195 -4.147 -15.821 1.00 76.19 102 LEU A N 1
ATOM 793 C CA . LEU A 1 102 ? -4.068 -2.989 -15.592 1.00 76.19 102 LEU A CA 1
ATOM 794 C C . LEU A 1 102 ? -5.260 -3.344 -14.690 1.00 76.19 102 LEU A C 1
ATOM 796 O O . LEU A 1 102 ? -5.554 -2.622 -13.734 1.00 76.19 102 LEU A O 1
ATOM 800 N N . ALA A 1 103 ? -5.917 -4.477 -14.952 1.00 80.62 103 ALA A N 1
ATOM 801 C CA . ALA A 1 103 ? -7.036 -4.948 -14.142 1.00 80.62 103 ALA A CA 1
ATOM 802 C C . ALA A 1 103 ? -6.608 -5.246 -12.694 1.00 80.62 103 ALA A C 1
ATOM 804 O O . ALA A 1 103 ? -7.212 -4.730 -11.754 1.00 80.62 103 ALA A O 1
ATOM 805 N N . PHE A 1 104 ? -5.529 -6.004 -12.490 1.00 82.75 104 PHE A N 1
ATOM 806 C CA . PHE A 1 104 ? -5.020 -6.331 -11.156 1.00 82.75 104 PHE A CA 1
ATOM 807 C C . PHE A 1 104 ? -4.486 -5.101 -10.408 1.00 82.75 104 PHE A C 1
ATOM 809 O O . PHE A 1 104 ? -4.711 -4.990 -9.203 1.00 82.75 104 PHE A O 1
ATOM 816 N N . ALA A 1 105 ? -3.843 -4.153 -11.097 1.00 82.88 105 ALA A N 1
ATOM 817 C CA . ALA A 1 105 ? -3.394 -2.894 -10.501 1.00 82.88 105 ALA A CA 1
ATOM 818 C C . ALA A 1 105 ? -4.576 -2.054 -10.000 1.00 82.88 105 ALA A C 1
ATOM 820 O O . ALA A 1 105 ? -4.536 -1.547 -8.881 1.00 82.88 105 ALA A O 1
ATOM 821 N N . SER A 1 106 ? -5.662 -1.978 -10.776 1.00 83.31 106 SER A N 1
ATOM 822 C CA . SER A 1 106 ? -6.873 -1.263 -10.357 1.00 83.31 106 SER A CA 1
ATOM 823 C C . SER A 1 106 ? -7.520 -1.875 -9.109 1.00 83.31 106 SER A C 1
ATOM 825 O O . SER A 1 106 ? -7.916 -1.156 -8.193 1.00 83.31 106 SER A O 1
ATOM 827 N N . VAL A 1 107 ? -7.561 -3.210 -9.026 1.00 86.06 107 VAL A N 1
ATOM 828 C CA . VAL A 1 107 ? -8.075 -3.931 -7.853 1.00 86.06 107 VAL A CA 1
ATOM 829 C C . VAL A 1 107 ? -7.177 -3.687 -6.640 1.00 86.06 107 VAL A C 1
ATOM 831 O O . VAL A 1 107 ? -7.679 -3.406 -5.552 1.00 86.06 107 VAL A O 1
ATOM 834 N N . PHE A 1 108 ? -5.856 -3.749 -6.817 1.00 86.31 108 PHE A N 1
ATOM 835 C CA . PHE A 1 108 ? -4.891 -3.459 -5.759 1.00 86.31 108 PHE A CA 1
ATOM 836 C C . PHE A 1 108 ? -5.065 -2.040 -5.195 1.00 86.31 108 PHE A C 1
ATOM 838 O O . PHE A 1 108 ? -5.080 -1.855 -3.974 1.00 86.31 108 PHE A O 1
ATOM 845 N N . GLU A 1 109 ? -5.233 -1.048 -6.070 1.00 86.25 109 GLU A N 1
ATOM 846 C CA . GLU A 1 109 ? -5.428 0.349 -5.681 1.00 86.25 109 GLU A CA 1
ATOM 847 C C . GLU A 1 109 ? -6.751 0.542 -4.924 1.00 86.25 109 GLU A C 1
ATOM 849 O O . GLU A 1 109 ? -6.774 1.166 -3.859 1.00 86.25 109 GLU A O 1
ATOM 854 N N . ALA A 1 110 ? -7.832 -0.083 -5.401 1.00 88.31 110 ALA A N 1
ATOM 855 C CA . ALA A 1 110 ? -9.143 -0.062 -4.756 1.00 88.31 110 ALA A CA 1
ATOM 856 C C . ALA A 1 110 ? -9.114 -0.657 -3.337 1.00 88.31 110 ALA A C 1
ATOM 858 O O . ALA A 1 110 ? -9.611 -0.044 -2.383 1.00 88.31 110 ALA A O 1
ATOM 859 N N . LEU A 1 111 ? -8.502 -1.838 -3.180 1.00 87.81 111 LEU A N 1
ATOM 860 C CA . LEU A 1 111 ? -8.365 -2.511 -1.885 1.00 87.81 111 LEU A CA 1
ATOM 861 C C . LEU A 1 111 ? -7.509 -1.691 -0.922 1.00 87.81 111 LEU A C 1
ATOM 863 O O . LEU A 1 111 ? -7.867 -1.547 0.247 1.00 87.81 111 LEU A O 1
ATOM 867 N N . SER A 1 112 ? -6.400 -1.137 -1.411 1.00 88.81 112 SER A N 1
ATOM 868 C CA . SER A 1 112 ? -5.490 -0.328 -0.599 1.00 88.81 112 SER A CA 1
ATOM 869 C C . SER A 1 112 ? -6.166 0.960 -0.130 1.00 88.81 112 SER A C 1
ATOM 871 O O . SER A 1 112 ? -6.154 1.253 1.064 1.00 88.81 112 SER A O 1
ATOM 873 N N . SER A 1 113 ? -6.827 1.687 -1.036 1.00 87.88 113 SER A N 1
ATOM 874 C CA . SER A 1 113 ? -7.565 2.919 -0.726 1.00 87.88 113 SER A CA 1
ATOM 875 C C . SER A 1 113 ? -8.663 2.679 0.314 1.00 87.88 113 SER A C 1
ATOM 877 O O . SER A 1 113 ? -8.735 3.369 1.335 1.00 87.88 113 SER A O 1
ATOM 879 N N . THR A 1 114 ? -9.455 1.620 0.117 1.00 86.88 114 THR A N 1
ATOM 880 C CA . THR A 1 114 ? -10.492 1.221 1.075 1.00 86.88 114 THR A CA 1
ATOM 881 C C . THR A 1 114 ? -9.872 0.835 2.421 1.00 86.88 114 THR A C 1
ATOM 883 O O . THR A 1 114 ? -10.339 1.286 3.463 1.00 86.88 114 THR A O 1
ATOM 886 N N . GLY A 1 115 ? -8.781 0.062 2.416 1.00 88.50 115 GLY A N 1
ATOM 887 C CA . GLY A 1 115 ? -8.032 -0.320 3.614 1.00 88.50 115 GLY A CA 1
ATOM 888 C C . GLY A 1 115 ? -7.580 0.883 4.443 1.00 88.50 115 GLY A C 1
ATOM 889 O O . GLY A 1 115 ? -7.841 0.930 5.645 1.00 88.50 115 GLY A O 1
ATOM 890 N N . PHE A 1 116 ? -6.976 1.889 3.804 1.00 87.38 116 PHE A N 1
ATOM 891 C CA . PHE A 1 116 ? -6.590 3.131 4.477 1.00 87.38 116 PHE A CA 1
ATOM 892 C C . PHE A 1 116 ? -7.800 3.857 5.072 1.00 87.38 116 PHE A C 1
ATOM 894 O O . PHE A 1 116 ? -7.761 4.231 6.244 1.00 87.38 116 PHE A O 1
ATOM 901 N N . GLY A 1 117 ? -8.894 4.001 4.318 1.00 88.88 117 GLY A N 1
ATOM 902 C CA . GLY A 1 117 ? -10.122 4.629 4.815 1.00 88.88 117 GLY A CA 1
ATOM 903 C C . GLY A 1 117 ? -10.691 3.943 6.063 1.00 88.88 117 GLY A C 1
ATOM 904 O O . GLY A 1 117 ? -11.076 4.613 7.023 1.00 88.88 117 GLY A O 1
ATOM 905 N N . LEU A 1 118 ? -10.677 2.608 6.098 1.00 87.12 118 LEU A N 1
ATOM 906 C CA . LEU A 1 118 ? -11.128 1.834 7.258 1.00 87.12 118 LEU A CA 1
ATOM 907 C C . LEU A 1 118 ? -10.212 2.009 8.465 1.00 87.12 118 LEU A C 1
ATOM 909 O O . LEU A 1 118 ? -10.708 2.117 9.582 1.00 87.12 118 LEU A O 1
ATOM 913 N N . ILE A 1 119 ? -8.893 2.049 8.258 1.00 86.94 119 ILE A N 1
ATOM 914 C CA . ILE A 1 119 ? -7.927 2.298 9.336 1.00 86.94 119 ILE A CA 1
ATOM 915 C C . ILE A 1 119 ? -8.193 3.668 9.965 1.00 86.94 119 ILE A C 1
ATOM 917 O O . ILE A 1 119 ? -8.236 3.773 11.189 1.00 86.94 119 ILE A O 1
ATOM 921 N N . PHE A 1 120 ? -8.438 4.701 9.151 1.00 86.06 120 PHE A N 1
ATOM 922 C CA . PHE A 1 120 ? -8.824 6.023 9.651 1.00 86.06 120 PHE A CA 1
ATOM 923 C C . PHE A 1 120 ? -10.154 5.986 10.409 1.00 86.06 120 PHE A C 1
ATOM 925 O O . PHE A 1 120 ? -10.255 6.581 11.479 1.00 86.06 120 PHE A O 1
ATOM 932 N N . CYS A 1 121 ? -11.151 5.257 9.904 1.00 86.12 121 CYS A N 1
ATOM 933 C CA . CYS A 1 121 ? -12.435 5.094 10.584 1.00 86.12 121 CYS A CA 1
ATOM 934 C C . CYS A 1 121 ? -12.269 4.422 11.959 1.00 86.12 121 CYS A C 1
ATOM 936 O O . CYS A 1 121 ? -12.717 4.960 12.967 1.00 86.12 121 CYS A O 1
ATOM 938 N N . VAL A 1 122 ? -11.526 3.314 12.026 1.00 83.44 122 VAL A N 1
ATOM 939 C CA . VAL A 1 122 ? -11.216 2.608 13.280 1.00 83.44 122 VAL A CA 1
ATOM 940 C C . VAL A 1 122 ? -10.422 3.497 14.238 1.00 83.44 122 VAL A C 1
ATOM 942 O O . VAL A 1 122 ? -10.710 3.513 15.431 1.00 83.44 122 VAL A O 1
ATOM 945 N N . ALA A 1 123 ? -9.447 4.263 13.741 1.00 84.25 123 ALA A N 1
ATOM 946 C CA . ALA A 1 123 ? -8.683 5.196 14.566 1.00 84.25 123 ALA A CA 1
ATOM 947 C C . ALA A 1 123 ? -9.600 6.249 15.208 1.00 84.25 123 ALA A C 1
ATOM 949 O O . ALA A 1 123 ? -9.513 6.489 16.409 1.00 84.25 123 ALA A O 1
ATOM 950 N N . VAL A 1 124 ? -10.526 6.821 14.436 1.00 83.75 124 VAL A N 1
ATOM 951 C CA . VAL A 1 124 ? -11.527 7.776 14.929 1.00 83.75 124 VAL A CA 1
ATOM 952 C C . VAL A 1 124 ? -12.427 7.163 16.006 1.00 83.75 124 VAL A C 1
ATOM 954 O O . VAL A 1 124 ? -12.757 7.853 16.962 1.00 83.75 124 VAL A O 1
ATOM 957 N N . GLU A 1 125 ? -12.792 5.883 15.894 1.00 82.00 125 GLU A N 1
ATOM 958 C CA . GLU A 1 125 ? -13.601 5.190 16.910 1.00 82.00 125 GLU A CA 1
ATOM 959 C C . GLU A 1 125 ? -12.817 4.799 18.176 1.00 82.00 125 GLU A C 1
ATOM 961 O O . GLU A 1 125 ? -13.414 4.609 19.244 1.00 82.00 125 GLU A O 1
ATOM 966 N N . LEU A 1 126 ? -11.491 4.662 18.067 1.00 79.94 126 LEU A N 1
ATOM 967 C CA . LEU A 1 126 ? -10.593 4.411 19.197 1.00 79.94 126 LEU A CA 1
ATOM 968 C C . LEU A 1 126 ? -10.338 5.675 20.023 1.00 79.94 126 LEU A C 1
ATOM 970 O O . LEU A 1 126 ? -10.180 5.578 21.241 1.00 79.94 126 LEU A O 1
ATOM 974 N N . PHE A 1 127 ? -10.285 6.841 19.378 1.00 79.75 127 PHE A N 1
ATOM 975 C CA . PHE A 1 127 ? -10.055 8.112 20.057 1.00 79.75 127 PHE A CA 1
ATOM 976 C C . PHE A 1 127 ? -11.377 8.770 20.492 1.00 79.75 127 PHE A C 1
ATOM 978 O O . PHE A 1 127 ? -12.352 8.760 19.742 1.00 79.75 127 PHE A O 1
ATOM 985 N N . PRO A 1 128 ? -11.442 9.369 21.694 1.00 75.62 128 PRO A N 1
ATOM 986 C CA . PRO A 1 128 ? -12.597 10.164 22.098 1.00 75.62 128 PRO A CA 1
ATOM 987 C C . PRO A 1 128 ? -12.774 11.386 21.180 1.00 75.62 128 PRO A C 1
ATOM 989 O O . PRO A 1 128 ? -11.793 11.996 20.744 1.00 75.62 128 PRO A O 1
ATOM 992 N N . VAL A 1 129 ? -14.039 11.744 20.919 1.00 79.00 129 VAL A N 1
ATOM 993 C CA . VAL A 1 129 ? -14.482 12.715 19.890 1.00 79.00 129 VAL A CA 1
ATOM 994 C C . VAL A 1 129 ? -13.784 14.077 20.007 1.00 79.00 129 VAL A C 1
ATOM 996 O O . VAL A 1 129 ? -13.535 14.744 19.004 1.00 79.00 129 VAL A O 1
ATOM 999 N N . GLU A 1 130 ? -13.406 14.458 21.226 1.00 84.81 130 GLU A N 1
ATOM 1000 C CA . GLU A 1 130 ? -12.724 15.713 21.556 1.00 84.81 130 GLU A CA 1
ATOM 1001 C C . GLU A 1 130 ? -11.351 15.863 20.874 1.00 84.81 130 GLU A C 1
ATOM 1003 O O . GLU A 1 130 ? -10.940 16.978 20.560 1.00 84.81 130 GLU A O 1
ATOM 1008 N N . TYR A 1 131 ? -10.658 14.756 20.579 1.00 85.75 131 TYR A N 1
ATOM 1009 C CA . TYR A 1 131 ? -9.315 14.769 19.976 1.00 85.75 131 TYR A CA 1
ATOM 1010 C C . TYR A 1 131 ? -9.262 14.143 18.581 1.00 85.75 131 TYR A C 1
ATOM 1012 O O . TYR A 1 131 ? -8.224 14.173 17.915 1.00 85.75 131 TYR A O 1
ATOM 1020 N N . THR A 1 132 ? -10.382 13.608 18.103 1.00 85.44 132 THR A N 1
ATOM 1021 C CA . THR A 1 132 ? -10.490 12.942 16.805 1.00 85.44 132 THR A CA 1
ATOM 1022 C C . THR A 1 132 ? -10.077 13.853 15.646 1.00 85.44 132 THR A C 1
ATOM 1024 O O . THR A 1 132 ? -9.338 13.423 14.762 1.00 85.44 132 THR A O 1
ATOM 1027 N N . GLY A 1 133 ? -10.495 15.126 15.657 1.00 86.75 133 GLY A N 1
ATOM 1028 C CA . GLY A 1 133 ? -10.144 16.082 14.600 1.00 86.75 133 GLY A CA 1
ATOM 1029 C C . GLY A 1 133 ? -8.634 16.323 14.488 1.00 86.75 133 GLY A C 1
ATOM 1030 O O . GLY A 1 133 ? -8.088 16.357 13.385 1.00 86.75 133 GLY A O 1
ATOM 1031 N N . LEU A 1 134 ? -7.941 16.403 15.630 1.00 90.88 134 LEU A N 1
ATOM 1032 C CA . LEU A 1 134 ? -6.485 16.533 15.682 1.00 90.88 134 LEU A CA 1
ATOM 1033 C C . LEU A 1 134 ? -5.794 15.244 15.216 1.00 90.88 134 LEU A C 1
ATOM 1035 O O . LEU A 1 134 ? -4.858 15.308 14.422 1.00 90.88 134 LEU A O 1
ATOM 1039 N N . ALA A 1 135 ? -6.275 14.079 15.657 1.00 87.38 135 ALA A N 1
ATOM 1040 C CA . ALA A 1 135 ? -5.723 12.785 15.258 1.00 87.38 135 ALA A CA 1
ATOM 1041 C C . ALA A 1 135 ? -5.803 12.569 13.736 1.00 87.38 135 ALA A C 1
ATOM 1043 O O . ALA A 1 135 ? -4.822 12.153 13.118 1.00 87.38 135 ALA A O 1
ATOM 1044 N N . VAL A 1 136 ? -6.934 12.918 13.112 1.00 88.62 136 VAL A N 1
ATOM 1045 C CA . VAL A 1 136 ? -7.113 12.834 11.653 1.00 88.62 136 VAL A CA 1
ATOM 1046 C C . VAL A 1 136 ? -6.195 13.816 10.922 1.00 88.62 136 VAL A C 1
ATOM 1048 O O . VAL A 1 136 ? -5.567 13.438 9.932 1.00 88.62 136 VAL A O 1
ATOM 1051 N N . ALA A 1 137 ? -6.060 15.052 11.412 1.00 91.38 137 ALA A N 1
ATOM 1052 C CA . ALA A 1 137 ? -5.176 16.050 10.808 1.00 91.38 137 ALA A CA 1
ATOM 1053 C C . ALA A 1 137 ? -3.697 15.628 10.865 1.00 91.38 137 ALA A C 1
ATOM 1055 O O . ALA A 1 137 ? -2.983 15.709 9.860 1.00 91.38 137 ALA A O 1
ATOM 1056 N N . ILE A 1 138 ? -3.246 15.121 12.017 1.00 92.94 138 ILE A N 1
ATOM 1057 C CA . ILE A 1 138 ? -1.893 14.580 12.186 1.00 92.94 138 ILE A CA 1
ATOM 1058 C C . ILE A 1 138 ? -1.709 13.371 11.264 1.00 92.94 138 ILE A C 1
ATOM 1060 O O . ILE A 1 138 ? -0.767 13.353 10.474 1.00 92.94 138 ILE A O 1
ATOM 1064 N N . GLY A 1 139 ? -2.639 12.411 11.277 1.00 90.50 139 GLY A N 1
ATOM 1065 C CA . GLY A 1 139 ? -2.585 11.228 10.415 1.00 90.50 139 GLY A CA 1
ATOM 1066 C C . GLY A 1 139 ? -2.509 11.572 8.924 1.00 90.50 139 GLY A C 1
ATOM 1067 O O . GLY A 1 139 ? -1.689 11.007 8.202 1.00 90.50 139 GLY A O 1
ATOM 1068 N N . SER A 1 140 ? -3.287 12.555 8.460 1.00 89.88 140 SER A N 1
ATOM 1069 C CA . SER A 1 140 ? -3.235 13.034 7.071 1.00 89.88 140 SER A CA 1
ATOM 1070 C C . SER A 1 140 ? -1.905 13.715 6.739 1.00 89.88 140 SER A C 1
ATOM 1072 O O . SER A 1 140 ? -1.344 13.489 5.667 1.00 89.88 140 SER A O 1
ATOM 1074 N N . THR A 1 141 ? -1.355 14.506 7.664 1.00 94.69 141 THR A N 1
ATOM 1075 C CA . THR A 1 141 ? -0.063 15.184 7.469 1.00 94.69 141 THR A CA 1
ATOM 1076 C C . THR A 1 141 ? 1.072 14.172 7.348 1.00 94.69 141 THR A C 1
ATOM 1078 O O . THR A 1 141 ? 1.870 14.251 6.415 1.00 94.69 141 THR A O 1
ATOM 1081 N N . PHE A 1 142 ? 1.100 13.167 8.226 1.00 93.19 142 PHE A N 1
ATOM 1082 C CA . PHE A 1 142 ? 2.046 12.056 8.127 1.00 93.19 142 PHE A CA 1
ATOM 1083 C C . PHE A 1 142 ? 1.851 11.245 6.844 1.00 93.19 142 PHE A C 1
ATOM 1085 O O . PHE A 1 142 ? 2.840 10.885 6.212 1.00 93.19 142 PHE A O 1
ATOM 1092 N N . GLY A 1 143 ? 0.608 11.027 6.404 1.00 90.81 143 GLY A N 1
ATOM 1093 C CA . GLY A 1 143 ? 0.319 10.396 5.114 1.00 90.81 143 GLY A CA 1
ATOM 1094 C C . GLY A 1 143 ? 0.907 11.173 3.931 1.00 90.81 143 GLY A C 1
ATOM 1095 O O . GLY A 1 143 ? 1.547 10.587 3.061 1.00 90.81 143 GLY A O 1
ATOM 1096 N N . LYS A 1 144 ? 0.778 12.506 3.928 1.00 92.94 144 LYS A N 1
ATOM 1097 C CA . LYS A 1 144 ? 1.374 13.373 2.897 1.00 92.94 144 LYS A CA 1
ATOM 1098 C C . LYS A 1 144 ? 2.901 13.337 2.921 1.00 92.94 144 LYS A C 1
ATOM 1100 O O . LYS A 1 144 ? 3.514 13.184 1.868 1.00 92.94 144 LYS A O 1
ATOM 1105 N N . ILE A 1 145 ? 3.513 13.434 4.103 1.00 96.06 145 ILE A N 1
ATOM 1106 C CA . ILE A 1 145 ? 4.975 13.339 4.261 1.00 96.06 145 ILE A CA 1
ATOM 1107 C C . ILE A 1 145 ? 5.465 11.969 3.778 1.00 96.06 145 ILE A C 1
ATOM 1109 O O . ILE A 1 145 ? 6.423 11.891 3.012 1.00 96.06 145 ILE A O 1
ATOM 1113 N N . GLY A 1 146 ? 4.765 10.898 4.159 1.00 90.69 146 GLY A N 1
ATOM 1114 C CA . GLY A 1 146 ? 5.044 9.537 3.712 1.00 90.69 146 GLY A CA 1
ATOM 1115 C C . GLY A 1 146 ? 4.939 9.382 2.197 1.00 90.69 146 GLY A C 1
ATOM 1116 O O . GLY A 1 146 ? 5.792 8.735 1.604 1.00 90.69 146 GLY A O 1
ATOM 1117 N N . SER A 1 147 ? 3.965 10.028 1.551 1.00 90.88 147 SER A N 1
ATOM 1118 C CA . SER A 1 147 ? 3.842 10.013 0.090 1.00 90.88 147 SER A CA 1
ATOM 1119 C C . SER A 1 147 ? 5.012 10.718 -0.602 1.00 90.88 147 SER A C 1
ATOM 1121 O O . SER A 1 147 ? 5.497 10.223 -1.616 1.00 90.88 147 SER A O 1
ATOM 1123 N N . ILE A 1 148 ? 5.492 11.844 -0.058 1.00 94.12 148 ILE A N 1
ATOM 1124 C CA . ILE A 1 148 ? 6.643 12.579 -0.608 1.00 94.12 148 ILE A CA 1
ATOM 1125 C C . ILE A 1 148 ? 7.913 11.736 -0.475 1.00 94.12 148 ILE A C 1
ATOM 1127 O O . ILE A 1 148 ? 8.607 11.491 -1.461 1.00 94.12 148 ILE A O 1
ATOM 1131 N N . VAL A 1 149 ? 8.202 11.261 0.739 1.00 94.50 149 VAL A N 1
ATOM 1132 C CA . VAL A 1 149 ? 9.395 10.450 1.018 1.00 94.50 149 VAL A CA 1
ATOM 1133 C C . VAL A 1 149 ? 9.336 9.130 0.250 1.00 94.50 149 VAL A C 1
ATOM 1135 O O . VAL A 1 149 ? 10.321 8.733 -0.366 1.00 94.50 149 VAL A O 1
ATOM 1138 N N . GLY A 1 150 ? 8.171 8.483 0.227 1.00 88.69 150 GLY A N 1
ATOM 1139 C CA . GLY A 1 150 ? 7.927 7.234 -0.484 1.00 88.69 150 GLY A CA 1
ATOM 1140 C C . GLY A 1 150 ? 8.188 7.359 -1.980 1.00 88.69 150 GLY A C 1
ATOM 1141 O O . GLY A 1 150 ? 8.917 6.535 -2.517 1.00 88.69 150 GLY A O 1
ATOM 1142 N N . ASN A 1 151 ? 7.693 8.412 -2.638 1.00 89.00 151 ASN A N 1
ATOM 1143 C CA . ASN A 1 151 ? 7.963 8.633 -4.062 1.00 89.00 151 ASN A CA 1
ATOM 1144 C C . ASN A 1 151 ? 9.460 8.787 -4.359 1.00 89.00 151 ASN A C 1
ATOM 1146 O O . ASN A 1 151 ? 9.953 8.200 -5.320 1.00 89.00 151 ASN A O 1
ATOM 1150 N N . VAL A 1 152 ? 10.190 9.551 -3.540 1.00 90.25 152 VAL A N 1
ATOM 1151 C CA . VAL A 1 152 ? 11.638 9.751 -3.727 1.00 90.25 152 VAL A CA 1
ATOM 1152 C C . VAL A 1 152 ? 12.397 8.438 -3.530 1.00 90.25 152 VAL A C 1
ATOM 1154 O O . VAL A 1 152 ? 13.221 8.070 -4.364 1.00 90.25 152 VAL A O 1
ATOM 1157 N N . VAL A 1 153 ? 12.094 7.704 -2.455 1.00 88.75 153 VAL A N 1
ATOM 1158 C CA . VAL A 1 153 ? 12.731 6.415 -2.151 1.00 88.75 153 VAL A CA 1
ATOM 1159 C C . VAL A 1 153 ? 12.426 5.395 -3.246 1.00 88.75 153 VAL A C 1
ATOM 1161 O O . VAL A 1 153 ? 13.347 4.787 -3.780 1.00 88.75 153 VAL A O 1
ATOM 1164 N N . VAL A 1 154 ? 11.160 5.241 -3.634 1.00 83.75 154 VAL A N 1
ATOM 1165 C CA . VAL A 1 154 ? 10.747 4.315 -4.697 1.00 83.75 154 VAL A CA 1
ATOM 1166 C C . VAL A 1 154 ? 11.424 4.668 -6.022 1.00 83.75 154 VAL A C 1
ATOM 1168 O O . VAL A 1 154 ? 11.924 3.765 -6.685 1.00 83.75 154 VAL A O 1
ATOM 1171 N N . GLY A 1 155 ? 11.541 5.954 -6.368 1.00 82.00 155 GLY A N 1
ATOM 1172 C CA . GLY A 1 155 ? 12.264 6.399 -7.564 1.00 82.00 155 GLY A CA 1
ATOM 1173 C C . GLY A 1 155 ? 13.738 5.979 -7.575 1.00 82.00 155 GLY A C 1
ATOM 1174 O O . GLY A 1 155 ? 14.222 5.469 -8.582 1.00 82.00 155 GLY A O 1
ATOM 1175 N N . ILE A 1 156 ? 14.436 6.117 -6.443 1.00 80.81 156 ILE A N 1
ATOM 1176 C CA . ILE A 1 156 ? 15.839 5.685 -6.303 1.00 80.81 156 ILE A CA 1
ATOM 1177 C C . ILE A 1 156 ? 15.954 4.153 -6.361 1.00 80.81 156 ILE A C 1
ATOM 1179 O O . ILE A 1 156 ? 16.857 3.619 -7.002 1.00 80.81 156 ILE A O 1
ATOM 1183 N N . PHE A 1 157 ? 15.038 3.431 -5.710 1.00 78.94 157 PHE A N 1
ATOM 1184 C CA . PHE A 1 157 ? 15.059 1.967 -5.677 1.00 78.94 157 PHE A CA 1
ATOM 1185 C C . PHE A 1 157 ? 14.694 1.330 -7.024 1.00 78.94 157 PHE A C 1
ATOM 1187 O O . PHE A 1 157 ? 15.250 0.284 -7.358 1.00 78.94 157 PHE A O 1
ATOM 1194 N N . ILE A 1 158 ? 13.813 1.953 -7.813 1.00 76.38 158 ILE A N 1
ATOM 1195 C CA . ILE A 1 158 ? 13.427 1.476 -9.150 1.00 76.38 158 ILE A CA 1
ATOM 1196 C C . ILE A 1 158 ? 14.614 1.480 -10.118 1.00 76.38 158 ILE A C 1
ATOM 1198 O O . ILE A 1 158 ? 14.739 0.537 -10.896 1.00 76.38 158 ILE A O 1
ATOM 1202 N N . ASP A 1 159 ? 15.487 2.493 -10.065 1.00 68.06 159 ASP A N 1
ATOM 1203 C CA . ASP A 1 159 ? 16.623 2.600 -10.995 1.00 68.06 159 ASP A CA 1
ATOM 1204 C C . ASP A 1 159 ? 17.662 1.484 -10.793 1.00 68.06 159 ASP A C 1
ATOM 1206 O O . ASP A 1 159 ? 18.293 1.042 -11.752 1.00 68.06 159 ASP A O 1
ATOM 1210 N N . ALA A 1 160 ? 17.804 0.994 -9.556 1.00 69.38 160 ALA A N 1
ATOM 1211 C CA . ALA A 1 160 ? 18.778 -0.034 -9.201 1.00 69.38 160 ALA A CA 1
ATOM 1212 C C . ALA A 1 160 ? 18.188 -1.457 -9.183 1.00 69.38 160 ALA A C 1
ATOM 1214 O O . ALA A 1 160 ? 18.797 -2.376 -9.727 1.00 69.38 160 ALA A O 1
ATOM 1215 N N . TYR A 1 161 ? 17.020 -1.664 -8.557 1.00 75.56 161 TYR A N 1
ATOM 1216 C CA . TYR A 1 161 ? 16.424 -2.992 -8.370 1.00 75.56 161 TYR A CA 1
ATOM 1217 C C . TYR A 1 161 ? 14.895 -2.931 -8.267 1.00 75.56 161 TYR A C 1
ATOM 1219 O O . TYR A 1 161 ? 14.330 -2.738 -7.191 1.00 75.56 161 TYR A O 1
ATOM 1227 N N . CYS A 1 162 ? 14.201 -3.231 -9.362 1.00 73.69 162 CYS A N 1
ATOM 1228 C CA . CYS A 1 162 ? 12.736 -3.251 -9.383 1.00 73.69 162 CYS A CA 1
ATOM 1229 C C . CYS A 1 162 ? 12.090 -4.314 -8.460 1.00 73.69 162 CYS A C 1
ATOM 1231 O O . CYS A 1 162 ? 10.957 -4.153 -8.011 1.00 73.69 162 CYS A O 1
ATOM 1233 N N . ILE A 1 163 ? 12.811 -5.379 -8.100 1.00 77.75 163 ILE A N 1
ATOM 1234 C CA . ILE A 1 163 ? 12.289 -6.404 -7.181 1.00 77.75 163 ILE A CA 1
ATOM 1235 C C . ILE A 1 163 ? 12.178 -5.914 -5.728 1.00 77.75 163 ILE A C 1
ATOM 1237 O O . ILE A 1 163 ? 11.339 -6.395 -4.967 1.00 77.75 163 ILE A O 1
ATOM 1241 N N . VAL A 1 164 ? 12.997 -4.935 -5.334 1.00 83.81 164 VAL A N 1
ATOM 1242 C CA . VAL A 1 164 ? 13.046 -4.435 -3.956 1.00 83.81 164 VAL A CA 1
ATOM 1243 C C . VAL A 1 164 ? 11.741 -3.764 -3.515 1.00 83.81 164 VAL A C 1
ATOM 1245 O O . VAL A 1 164 ? 11.228 -4.168 -2.470 1.00 83.81 164 VAL A O 1
ATOM 1248 N N . PRO A 1 165 ? 11.148 -2.804 -4.256 1.00 81.12 165 PRO A N 1
ATOM 1249 C CA . PRO A 1 165 ? 9.893 -2.178 -3.839 1.00 81.12 165 PRO A CA 1
ATOM 1250 C C . PRO A 1 165 ? 8.761 -3.198 -3.667 1.00 81.12 165 PRO A C 1
ATOM 1252 O O . PRO A 1 165 ? 7.993 -3.089 -2.717 1.00 81.12 165 PRO A O 1
ATOM 1255 N N . ILE A 1 166 ? 8.709 -4.243 -4.499 1.00 80.75 166 ILE A N 1
ATOM 1256 C CA . ILE A 1 166 ? 7.687 -5.298 -4.406 1.00 80.75 166 ILE A CA 1
ATOM 1257 C C . ILE A 1 166 ? 7.835 -6.090 -3.098 1.00 80.75 166 ILE A C 1
ATOM 1259 O O . ILE A 1 166 ? 6.858 -6.280 -2.369 1.00 80.75 166 ILE A O 1
ATOM 1263 N N . VAL A 1 167 ? 9.055 -6.526 -2.769 1.00 85.00 167 VAL A N 1
ATOM 1264 C CA . VAL A 1 167 ? 9.332 -7.291 -1.540 1.00 85.00 167 VAL A CA 1
ATOM 1265 C C . VAL A 1 167 ? 9.103 -6.435 -0.292 1.00 85.00 167 VAL A C 1
ATOM 1267 O O . VAL A 1 167 ? 8.521 -6.906 0.690 1.00 85.00 167 VAL A O 1
ATOM 1270 N N . VAL A 1 168 ? 9.505 -5.162 -0.330 1.00 88.06 168 VAL A N 1
ATOM 1271 C CA . VAL A 1 168 ? 9.260 -4.210 0.761 1.00 88.06 168 VAL A CA 1
ATOM 1272 C C . VAL A 1 168 ? 7.758 -4.009 0.963 1.00 88.06 168 VAL A C 1
ATOM 1274 O O . VAL A 1 168 ? 7.277 -4.163 2.082 1.00 88.06 168 VAL A O 1
ATOM 1277 N N . SER A 1 169 ? 6.985 -3.767 -0.098 1.00 85.88 169 SER A N 1
ATOM 1278 C CA . SER A 1 169 ? 5.530 -3.617 0.015 1.00 85.88 169 SER A CA 1
ATOM 1279 C C . SER A 1 169 ? 4.856 -4.876 0.564 1.00 85.88 169 SER A C 1
ATOM 1281 O O . SER A 1 169 ? 4.037 -4.778 1.477 1.00 85.88 169 SER A O 1
ATOM 1283 N N . CYS A 1 170 ? 5.228 -6.066 0.080 1.00 86.38 170 CYS A N 1
ATOM 1284 C CA . CYS A 1 170 ? 4.657 -7.323 0.571 1.00 86.38 170 CYS A CA 1
ATOM 1285 C C . CYS A 1 170 ? 4.973 -7.559 2.053 1.00 86.38 170 CYS A C 1
ATOM 1287 O O . CYS A 1 170 ? 4.081 -7.901 2.827 1.00 86.38 170 CYS A O 1
ATOM 1289 N N . SER A 1 171 ? 6.224 -7.346 2.468 1.00 90.50 171 SER A N 1
ATOM 1290 C CA . SER A 1 171 ? 6.625 -7.524 3.869 1.00 90.50 171 SER A CA 1
ATOM 1291 C C . SER A 1 171 ? 5.916 -6.542 4.806 1.00 90.50 171 SER A C 1
ATOM 1293 O O . SER A 1 171 ? 5.432 -6.959 5.857 1.00 90.50 171 SER A O 1
ATOM 1295 N N . PHE A 1 172 ? 5.753 -5.278 4.405 1.00 89.25 172 PHE A N 1
ATOM 1296 C CA . PHE A 1 172 ? 4.994 -4.284 5.170 1.00 89.25 172 PHE A CA 1
ATOM 1297 C C . PHE A 1 172 ? 3.505 -4.633 5.293 1.00 89.25 172 PHE A C 1
ATOM 1299 O O . PHE A 1 172 ? 2.928 -4.480 6.373 1.00 89.25 172 PHE A O 1
ATOM 1306 N N . LEU A 1 173 ? 2.877 -5.119 4.218 1.00 87.75 173 LEU A N 1
ATOM 1307 C CA . LEU A 1 173 ? 1.468 -5.532 4.220 1.00 87.75 173 LEU A CA 1
ATOM 1308 C C . LEU A 1 173 ? 1.243 -6.761 5.107 1.00 87.75 173 LEU A C 1
ATOM 1310 O O . LEU A 1 173 ? 0.317 -6.770 5.919 1.00 87.75 173 LEU A O 1
ATOM 1314 N N . LEU A 1 174 ? 2.124 -7.762 5.016 1.00 87.69 174 LEU A N 1
ATOM 1315 C CA . LEU A 1 174 ? 2.081 -8.950 5.873 1.00 87.69 174 LEU A CA 1
ATOM 1316 C C . LEU A 1 174 ? 2.314 -8.599 7.342 1.00 87.69 174 LEU A C 1
ATOM 1318 O O . LEU A 1 174 ? 1.574 -9.070 8.206 1.00 87.69 174 LEU A O 1
ATOM 1322 N N . PHE A 1 175 ? 3.297 -7.743 7.630 1.00 91.00 175 PHE A N 1
ATOM 1323 C CA . PHE A 1 175 ? 3.560 -7.273 8.987 1.00 91.00 175 PHE A CA 1
ATOM 1324 C C . PHE A 1 175 ? 2.351 -6.527 9.557 1.00 91.00 175 PHE A C 1
ATOM 1326 O O . PHE A 1 175 ? 1.951 -6.775 10.691 1.00 91.00 175 PHE A O 1
ATOM 1333 N N . SER A 1 176 ? 1.713 -5.679 8.748 1.00 87.62 176 SER A N 1
ATOM 1334 C CA . SER A 1 176 ? 0.507 -4.939 9.136 1.00 87.62 176 SER A CA 1
ATOM 1335 C C . SER A 1 176 ? -0.672 -5.878 9.414 1.00 87.62 176 SER A C 1
ATOM 1337 O O . SER A 1 176 ? -1.318 -5.761 10.455 1.00 87.62 176 SER A O 1
ATOM 1339 N N . GLY A 1 177 ? -0.915 -6.858 8.535 1.00 86.50 177 GLY A N 1
ATOM 1340 C CA . GLY A 1 177 ? -1.927 -7.900 8.735 1.00 86.50 177 GLY A CA 1
ATOM 1341 C C . GLY A 1 177 ? -1.686 -8.723 10.004 1.00 86.50 177 GLY A C 1
ATOM 1342 O O . GLY A 1 177 ? -2.617 -8.987 10.765 1.00 86.50 177 GLY A O 1
ATOM 1343 N N . PHE A 1 178 ? -0.426 -9.062 10.283 1.00 87.25 178 PHE A N 1
ATOM 1344 C CA . PHE A 1 178 ? -0.034 -9.761 11.505 1.00 87.25 178 PHE A CA 1
ATOM 1345 C C . PHE A 1 178 ? -0.237 -8.902 12.762 1.00 87.25 178 PHE A C 1
ATOM 1347 O O . PHE A 1 178 ? -0.711 -9.401 13.786 1.00 87.25 178 PHE A O 1
ATOM 1354 N N . LEU A 1 179 ? 0.058 -7.602 12.688 1.00 86.75 179 LEU A N 1
ATOM 1355 C CA . LEU A 1 179 ? -0.158 -6.660 13.788 1.00 86.75 179 LEU A CA 1
ATOM 1356 C C . LEU A 1 179 ? -1.644 -6.571 14.164 1.00 86.75 179 LEU A C 1
ATOM 1358 O O . LEU A 1 179 ? -1.988 -6.564 15.343 1.00 86.75 179 LEU A O 1
ATOM 1362 N N . ILE A 1 180 ? -2.532 -6.588 13.167 1.00 82.19 180 ILE A N 1
ATOM 1363 C CA . ILE A 1 180 ? -3.989 -6.603 13.367 1.00 82.19 180 ILE A CA 1
ATOM 1364 C C . ILE A 1 180 ? -4.458 -7.907 14.008 1.00 82.19 180 ILE A C 1
ATOM 1366 O O . ILE A 1 180 ? -5.364 -7.884 14.839 1.00 82.19 180 ILE A O 1
ATOM 1370 N N . PHE A 1 181 ? -3.839 -9.034 13.654 1.00 78.88 181 PHE A N 1
ATOM 1371 C CA . PHE A 1 181 ? -4.129 -10.319 14.289 1.00 78.88 181 PHE A CA 1
ATOM 1372 C C . PHE A 1 181 ? -3.643 -10.364 15.743 1.00 78.88 181 PHE A C 1
ATOM 1374 O O . PHE A 1 181 ? -4.300 -10.941 16.607 1.00 78.88 181 PHE A O 1
ATOM 1381 N N . THR A 1 182 ? -2.507 -9.718 16.015 1.00 81.50 182 THR A N 1
ATOM 1382 C CA . THR A 1 182 ? -1.915 -9.624 17.354 1.00 81.50 182 THR A CA 1
ATOM 1383 C C . THR A 1 182 ? -2.703 -8.686 18.261 1.00 81.50 182 THR A C 1
ATOM 1385 O O . THR A 1 182 ? -2.693 -8.884 19.472 1.00 81.50 182 THR A O 1
ATOM 1388 N N . LEU A 1 183 ? -3.411 -7.694 17.705 1.00 73.12 183 LEU A N 1
ATOM 1389 C CA . LEU A 1 183 ? -4.308 -6.827 18.465 1.00 73.12 183 LEU A CA 1
ATOM 1390 C C . LEU A 1 183 ? -5.470 -7.660 19.043 1.00 73.12 183 LEU A C 1
ATOM 1392 O O . LEU A 1 183 ? -6.394 -8.033 18.306 1.00 73.12 183 LEU A O 1
ATOM 1396 N N . PRO A 1 184 ? -5.483 -7.933 20.366 1.00 57.22 184 PRO A N 1
ATOM 1397 C CA . PRO A 1 184 ? -6.563 -8.678 20.983 1.00 57.22 184 PRO A CA 1
ATOM 1398 C C . PRO A 1 184 ? -7.861 -7.899 20.823 1.00 57.22 184 PRO A C 1
ATOM 1400 O O . PRO A 1 184 ? -7.889 -6.680 20.625 1.00 57.22 184 PRO A O 1
ATOM 1403 N N . LYS A 1 185 ? -8.976 -8.615 20.905 1.00 55.75 185 LYS A N 1
ATOM 1404 C CA . LYS A 1 185 ? -10.310 -8.049 20.769 1.00 55.75 185 LYS A CA 1
ATOM 1405 C C . LYS A 1 185 ? -10.552 -6.980 21.843 1.00 55.75 185 LYS A C 1
ATOM 1407 O O . LYS A 1 185 ? -11.064 -7.299 22.905 1.00 55.75 185 LYS A O 1
ATOM 1412 N N . THR A 1 186 ? -10.243 -5.708 21.562 1.00 54.00 186 THR A N 1
ATOM 1413 C CA . THR A 1 186 ? -10.904 -4.603 22.268 1.00 54.00 186 THR A CA 1
ATOM 1414 C C . THR A 1 186 ? -12.361 -4.615 21.814 1.00 54.00 186 THR A C 1
ATOM 1416 O O . THR A 1 186 ? -12.753 -4.111 20.758 1.00 54.00 186 THR A O 1
ATOM 1419 N N . ILE A 1 187 ? -13.136 -5.436 22.515 1.00 44.69 187 ILE A N 1
ATOM 1420 C CA . ILE A 1 187 ? -14.580 -5.492 22.419 1.00 44.69 187 ILE A CA 1
ATOM 1421 C C . ILE A 1 187 ? -15.046 -4.148 22.958 1.00 44.69 187 ILE A C 1
ATOM 1423 O O . ILE A 1 187 ? -15.151 -3.965 24.163 1.00 44.69 187 ILE A O 1
ATOM 1427 N N . ARG A 1 188 ? -15.339 -3.207 22.066 1.00 44.72 188 ARG A N 1
ATOM 1428 C CA . ARG A 1 188 ? -16.354 -2.200 22.353 1.00 44.72 188 ARG A CA 1
ATOM 1429 C C . ARG A 1 188 ? -17.570 -2.510 21.496 1.00 44.72 188 ARG A C 1
ATOM 1431 O O . ARG A 1 188 ? -17.906 -1.793 20.568 1.00 44.72 188 ARG A O 1
ATOM 1438 N N . ASN A 1 189 ? -18.206 -3.632 21.826 1.00 42.38 189 ASN A N 1
ATOM 1439 C CA . ASN A 1 189 ? -19.579 -3.941 21.432 1.00 42.38 189 ASN A CA 1
ATOM 1440 C C . ASN A 1 189 ? -20.586 -3.175 22.320 1.00 42.38 189 ASN A C 1
ATOM 1442 O O . ASN A 1 189 ? -21.612 -3.742 22.666 1.00 42.38 189 ASN A O 1
ATOM 1446 N N . ASP A 1 190 ? -20.313 -1.928 22.725 1.00 44.22 190 ASP A N 1
ATOM 1447 C CA . ASP A 1 190 ? -21.129 -1.268 23.763 1.00 44.22 190 ASP A CA 1
ATOM 1448 C C . ASP A 1 190 ? -21.523 0.190 23.478 1.00 44.22 190 ASP A C 1
ATOM 1450 O O . ASP A 1 190 ? -21.796 0.936 24.407 1.00 44.22 190 ASP A O 1
ATOM 1454 N N . SER A 1 191 ? -21.556 0.673 22.225 1.00 44.41 191 SER A N 1
ATOM 1455 C CA . SER A 1 191 ? -22.075 2.048 22.011 1.00 44.41 191 SER A CA 1
ATOM 1456 C C . SER A 1 191 ? -22.804 2.365 20.702 1.00 44.41 191 SER A C 1
ATOM 1458 O O . SER A 1 191 ? -23.047 3.539 20.468 1.00 44.41 191 SER A O 1
ATOM 1460 N N . LYS A 1 192 ? -23.200 1.404 19.848 1.00 40.00 192 LYS A N 1
ATOM 1461 C CA . LYS A 1 192 ? -24.119 1.698 18.711 1.00 40.00 192 LYS A CA 1
ATOM 1462 C C . LYS A 1 192 ? -25.108 0.572 18.388 1.00 40.00 192 LYS A C 1
ATOM 1464 O O . LYS A 1 192 ? -25.400 0.292 17.232 1.00 40.00 192 LYS A O 1
ATOM 1469 N N . GLY A 1 193 ? -25.605 -0.093 19.429 1.00 38.69 193 GLY A N 1
ATOM 1470 C CA . GLY A 1 193 ? -26.709 -1.053 19.340 1.00 38.69 193 GLY A CA 1
ATOM 1471 C C . GLY A 1 193 ? -27.947 -0.652 20.140 1.00 38.69 193 GLY A C 1
ATOM 1472 O O . GLY A 1 193 ? -28.858 -1.465 20.240 1.00 38.69 193 GLY A O 1
ATOM 1473 N N . ASN A 1 194 ? -27.980 0.544 20.744 1.00 40.78 194 ASN A N 1
ATOM 1474 C CA . ASN A 1 194 ? -29.160 1.022 21.463 1.00 40.78 194 ASN A CA 1
ATOM 1475 C C . ASN A 1 194 ? -29.141 2.543 21.701 1.00 40.78 194 ASN A C 1
ATOM 1477 O O . ASN A 1 194 ? -28.962 2.977 22.830 1.00 40.78 194 ASN A O 1
ATOM 1481 N N . GLU A 1 195 ? -29.324 3.343 20.651 1.00 40.00 195 GLU A N 1
ATOM 1482 C CA . GLU A 1 195 ? -29.959 4.665 20.774 1.00 40.00 195 GLU A CA 1
ATOM 1483 C C . GLU A 1 195 ? -30.855 4.872 19.542 1.00 40.00 195 GLU A C 1
ATOM 1485 O O . GLU A 1 195 ? -30.399 5.375 18.520 1.00 40.00 195 GLU A O 1
ATOM 1490 N N . ASN A 1 196 ? -32.097 4.386 19.695 1.00 35.59 196 ASN A N 1
ATOM 1491 C CA . ASN A 1 196 ? -33.350 4.667 18.967 1.00 35.59 196 ASN A CA 1
ATOM 1492 C C . ASN A 1 196 ? -33.346 4.675 17.430 1.00 35.59 196 ASN A C 1
ATOM 1494 O O . ASN A 1 196 ? -32.960 5.694 16.820 1.00 35.59 196 ASN A O 1
#

pLDDT: mean 72.11, std 17.08, range [35.59, 96.06]

Radius of gyration: 20.97 Å; chains: 1; bounding box: 54×35×60 Å